Protein AF-A0A7S4CMG2-F1 (afdb_monomer)

Mean predicted aligned error: 12.07 Å

Organism: NCBI:txid73025

Nearest PDB structures (foldseek):
  7d9u-assembly1_B  TM=7.844E-01  e=1.493E-03  Homo sapiens
  3uvj-assembly2_D  TM=7.661E-01  e=2.093E-03  Homo sapiens
  4ni2-assembly1_B  TM=7.612E-01  e=1.978E-03  Homo sapiens
  2wz1-assembly1_A  TM=7.669E-01  e=2.773E-03  Homo sapiens
  8hbh-assembly1_B  TM=7.874E-01  e=4.871E-03  Homo sapiens

Solvent-accessible surface area (backbone atoms only — not comparable to full-atom values): 11929 Å² total; per-residue (Å²): 111,70,77,57,49,42,57,72,51,89,62,56,68,73,46,38,69,34,92,78,12,33,73,37,62,47,97,88,67,46,74,74,40,28,25,74,35,42,11,23,8,26,28,42,49,70,41,52,69,47,66,43,91,86,79,70,44,79,46,78,42,59,70,48,55,56,50,14,52,53,43,21,58,40,36,51,64,65,33,36,33,30,29,46,58,33,53,54,49,34,62,74,73,70,49,86,61,73,72,43,48,77,43,84,67,47,77,33,72,47,92,95,46,95,61,71,42,42,34,29,38,52,39,45,60,88,49,63,87,60,90,71,77,74,56,63,77,70,77,79,73,93,74,84,75,79,75,82,75,75,84,74,73,84,71,87,73,72,97,67,91,65,92,85,72,78,75,52,71,30,48,39,38,31,37,34,39,39,56,65,93,86,52,90,60,71,50,80,46,76,50,74,54,66,65,74,83,123

Foldseek 3Di:
DVLVVQQVDPDDVVQCPDPQQNFDADPVGATQHHGFFWQWEWEWDWWAWDQDPPVRDIDTDDDRVVVRVQRSLQDDGNWYKYWPRVVVCCVVVPNPLPQKDKAWLAWADTPPDPDTITMITIGRNSNPPDPDDRGDNDDPDPPPPDDPPPDPDPPPDDPDDDPDGDTFRWTWIWIWGDGPPPPPDIDTDTDTDGPPPD

Structure (mmCIF, N/CA/C/O backbone):
data_AF-A0A7S4CMG2-F1
#
_entry.id   AF-A0A7S4CMG2-F1
#
loop_
_atom_site.group_PDB
_atom_site.id
_atom_site.type_symbol
_atom_site.label_atom_id
_atom_site.label_alt_id
_atom_site.label_comp_id
_atom_site.label_asym_id
_atom_site.label_entity_id
_atom_site.label_seq_id
_atom_site.pdbx_PDB_ins_code
_atom_site.Cartn_x
_atom_site.Cartn_y
_atom_site.Cartn_z
_atom_site.occupancy
_atom_site.B_iso_or_equiv
_atom_site.auth_seq_id
_atom_site.auth_comp_id
_atom_site.auth_asym_id
_atom_site.auth_atom_id
_atom_site.pdbx_PDB_model_num
ATOM 1 N N . ALA A 1 1 ? 4.578 -11.270 0.184 1.00 61.69 1 ALA A N 1
ATOM 2 C CA . ALA A 1 1 ? 3.807 -12.126 -0.745 1.00 61.69 1 ALA A CA 1
ATOM 3 C C . ALA A 1 1 ? 3.186 -11.328 -1.900 1.00 61.69 1 ALA A C 1
ATOM 5 O O . ALA A 1 1 ? 3.579 -11.567 -3.030 1.00 61.69 1 ALA A O 1
ATOM 6 N N . ALA A 1 2 ? 2.308 -10.342 -1.660 1.00 78.50 2 ALA A N 1
ATOM 7 C CA . ALA A 1 2 ? 1.563 -9.659 -2.735 1.00 78.50 2 ALA A CA 1
ATOM 8 C C . ALA A 1 2 ? 2.429 -8.960 -3.807 1.00 78.50 2 ALA A C 1
ATOM 10 O O . ALA A 1 2 ? 2.288 -9.259 -4.986 1.00 78.50 2 ALA A O 1
ATOM 11 N N . GLN A 1 3 ? 3.367 -8.078 -3.426 1.00 80.94 3 GLN A N 1
ATOM 12 C CA . GLN A 1 3 ? 4.233 -7.401 -4.413 1.00 80.94 3 GLN A CA 1
ATOM 13 C C . GLN A 1 3 ? 5.096 -8.377 -5.229 1.00 80.94 3 GLN A C 1
ATOM 15 O O . GLN A 1 3 ? 5.374 -8.112 -6.390 1.00 80.94 3 GLN A O 1
ATOM 20 N N . LYS A 1 4 ? 5.500 -9.507 -4.633 1.00 84.44 4 LYS A N 1
ATOM 21 C CA . LYS A 1 4 ? 6.233 -10.570 -5.331 1.00 84.44 4 LYS A CA 1
ATOM 22 C C . LYS A 1 4 ? 5.340 -11.261 -6.363 1.00 84.44 4 LYS A C 1
ATOM 24 O O . LYS A 1 4 ? 5.751 -11.403 -7.504 1.00 84.44 4 LYS A O 1
ATOM 29 N N . ALA A 1 5 ? 4.107 -11.598 -5.986 1.00 86.00 5 ALA A N 1
ATOM 30 C CA . ALA A 1 5 ? 3.150 -12.222 -6.894 1.00 86.00 5 ALA A CA 1
ATOM 31 C C . ALA A 1 5 ? 2.848 -11.344 -8.121 1.00 86.00 5 ALA A C 1
ATOM 33 O O . ALA A 1 5 ? 2.734 -11.864 -9.221 1.00 86.00 5 ALA A O 1
ATOM 34 N N . LEU A 1 6 ? 2.798 -10.013 -7.967 1.00 86.94 6 LEU A N 1
ATOM 35 C CA . LEU A 1 6 ? 2.642 -9.097 -9.110 1.00 86.94 6 LEU A CA 1
ATOM 36 C C . LEU A 1 6 ? 3.814 -9.184 -10.101 1.00 86.94 6 LEU A C 1
ATOM 38 O O . LEU A 1 6 ? 3.610 -8.992 -11.295 1.00 86.94 6 LEU A O 1
ATOM 42 N N . LEU A 1 7 ? 5.028 -9.484 -9.622 1.00 89.19 7 LEU A N 1
ATOM 43 C CA . LEU A 1 7 ? 6.197 -9.667 -10.486 1.00 89.19 7 LEU A CA 1
ATOM 44 C C . LEU A 1 7 ? 6.165 -10.981 -11.266 1.00 89.19 7 LEU A C 1
ATOM 46 O O . LEU A 1 7 ? 6.699 -11.037 -12.370 1.00 89.19 7 LEU A O 1
ATOM 50 N N . GLU A 1 8 ? 5.555 -12.009 -10.686 1.00 88.69 8 GLU A N 1
ATOM 51 C CA . GLU A 1 8 ? 5.476 -13.368 -11.233 1.00 88.69 8 GLU A CA 1
ATOM 52 C C . GLU A 1 8 ? 4.199 -13.603 -12.052 1.00 88.69 8 GLU A C 1
ATOM 54 O O . GLU A 1 8 ? 4.083 -14.629 -12.709 1.00 88.69 8 GLU A O 1
ATOM 59 N N . ALA A 1 9 ? 3.245 -12.670 -12.015 1.00 88.25 9 ALA A N 1
ATOM 60 C CA . ALA A 1 9 ? 1.982 -12.796 -12.723 1.00 88.25 9 ALA A CA 1
ATOM 61 C C . ALA A 1 9 ? 2.150 -12.703 -14.249 1.00 88.25 9 ALA A C 1
ATOM 63 O O . ALA A 1 9 ? 2.886 -11.856 -14.770 1.00 88.25 9 ALA A O 1
ATOM 64 N N . ASP A 1 10 ? 1.381 -13.533 -14.953 1.00 91.69 10 ASP A N 1
ATOM 65 C CA . ASP A 1 10 ? 1.274 -13.536 -16.410 1.00 91.69 10 ASP A CA 1
ATOM 66 C C . ASP A 1 10 ? 0.335 -12.414 -16.869 1.00 91.69 10 ASP A C 1
ATOM 68 O O . ASP A 1 10 ? -0.866 -12.599 -17.079 1.00 91.69 10 ASP A O 1
ATOM 72 N N . TRP A 1 11 ? 0.881 -11.203 -16.969 1.00 90.69 11 TRP A N 1
ATOM 73 C CA . TRP A 1 11 ? 0.127 -10.040 -17.424 1.00 90.69 11 TRP A CA 1
ATOM 74 C C . TRP A 1 11 ? -0.151 -10.096 -18.935 1.00 90.69 11 TRP A C 1
ATOM 76 O O . TRP A 1 11 ? 0.762 -10.401 -19.707 1.00 90.69 11 TRP A O 1
ATOM 86 N N . PRO A 1 12 ? -1.369 -9.729 -19.381 1.00 90.88 12 PRO A N 1
ATOM 87 C CA . PRO A 1 12 ? -1.675 -9.542 -20.796 1.00 90.88 12 PRO A CA 1
ATOM 88 C C . PRO A 1 12 ? -0.704 -8.571 -21.477 1.00 90.88 12 PRO A C 1
ATOM 90 O O . PRO A 1 12 ? -0.250 -7.593 -20.869 1.00 90.88 12 PRO A O 1
ATOM 93 N N . GLY A 1 13 ? -0.412 -8.817 -22.757 1.00 88.94 13 GLY A N 1
ATOM 94 C CA . GLY A 1 13 ? 0.530 -8.008 -23.536 1.00 88.94 13 GLY A CA 1
ATOM 95 C C . GLY A 1 13 ? 0.139 -6.530 -23.604 1.00 88.94 13 GLY A C 1
ATOM 96 O O . GLY A 1 13 ? 1.010 -5.667 -23.624 1.00 88.94 13 GLY A O 1
ATOM 97 N N . GLU A 1 14 ? -1.158 -6.226 -23.543 1.00 90.31 14 GLU A N 1
ATOM 98 C CA . GLU A 1 14 ? -1.697 -4.867 -23.513 1.00 90.31 14 GLU A CA 1
ATOM 99 C C . GLU A 1 14 ? -1.248 -4.105 -22.265 1.00 90.31 14 GLU A C 1
ATOM 101 O O . GLU A 1 14 ? -0.903 -2.930 -22.354 1.00 90.31 14 GLU A O 1
ATOM 106 N N . ILE A 1 15 ? -1.204 -4.772 -21.105 1.00 86.94 15 ILE A N 1
ATOM 107 C CA . ILE A 1 15 ? -0.720 -4.169 -19.859 1.00 86.94 15 ILE A CA 1
ATOM 108 C C . ILE A 1 15 ? 0.793 -3.969 -19.939 1.00 86.94 15 ILE A C 1
ATOM 110 O O . ILE A 1 15 ? 1.287 -2.911 -19.556 1.00 86.94 15 ILE A O 1
ATOM 114 N N . LEU A 1 16 ? 1.526 -4.949 -20.471 1.00 90.38 16 LEU A N 1
ATOM 115 C CA . LEU A 1 16 ? 2.982 -4.860 -20.622 1.00 90.38 16 LEU A CA 1
ATOM 116 C C . LEU A 1 16 ? 3.416 -3.782 -21.626 1.00 90.38 16 LEU A C 1
ATOM 118 O O . LEU A 1 16 ? 4.518 -3.249 -21.508 1.00 90.38 16 LEU A O 1
ATOM 122 N N . ALA A 1 17 ? 2.556 -3.445 -22.589 1.00 88.75 17 ALA A N 1
ATOM 123 C CA . ALA A 1 17 ? 2.788 -2.376 -23.554 1.00 88.75 17 ALA A CA 1
ATOM 124 C C . ALA A 1 17 ? 2.589 -0.966 -22.963 1.00 88.75 17 ALA A C 1
ATOM 126 O O . ALA A 1 17 ? 3.036 0.012 -23.563 1.00 88.75 17 ALA A O 1
ATOM 127 N N . LEU A 1 18 ? 1.944 -0.833 -21.795 1.00 86.69 18 LEU A N 1
ATOM 128 C CA . LEU A 1 18 ? 1.788 0.462 -21.129 1.00 86.69 18 LEU A CA 1
ATOM 129 C C . LEU A 1 18 ? 3.140 0.961 -20.585 1.00 86.69 18 LEU A C 1
ATOM 131 O O . LEU A 1 18 ? 3.905 0.160 -20.039 1.00 86.69 18 LEU A O 1
ATOM 135 N N . PRO A 1 19 ? 3.411 2.283 -20.607 1.00 83.38 19 PRO A N 1
ATOM 136 C CA . PRO A 1 19 ? 4.663 2.846 -20.088 1.00 83.38 19 PRO A CA 1
ATOM 137 C C . PRO A 1 19 ? 4.983 2.430 -18.644 1.00 83.38 19 PRO A C 1
ATOM 139 O O . PRO A 1 19 ? 6.135 2.164 -18.309 1.00 83.38 19 PRO A O 1
ATOM 142 N N . ASP A 1 20 ? 3.953 2.324 -17.800 1.00 81.75 20 ASP A N 1
ATOM 143 C CA . ASP A 1 20 ? 4.087 1.914 -16.399 1.00 81.75 20 ASP A CA 1
ATOM 144 C C . ASP A 1 20 ? 3.883 0.412 -16.155 1.00 81.75 20 ASP A C 1
ATOM 146 O O . ASP A 1 20 ? 4.158 -0.065 -15.052 1.00 81.75 20 ASP A O 1
ATOM 150 N N . GLY A 1 21 ? 3.414 -0.331 -17.160 1.00 84.06 21 GLY A N 1
ATOM 151 C CA . GLY A 1 21 ? 3.169 -1.770 -17.069 1.00 84.06 21 GLY A CA 1
ATOM 152 C C . GLY A 1 21 ? 4.300 -2.633 -17.627 1.00 84.06 21 GLY A C 1
ATOM 153 O O . GLY A 1 21 ? 4.314 -3.844 -17.409 1.00 84.06 21 GLY A O 1
ATOM 154 N N . CYS A 1 22 ? 5.270 -2.028 -18.313 1.00 86.50 22 CYS A N 1
ATOM 155 C CA . CYS A 1 22 ? 6.386 -2.752 -18.901 1.00 86.50 22 CYS A CA 1
ATOM 156 C C . CYS A 1 22 ? 7.242 -3.474 -17.851 1.00 86.50 22 CYS A C 1
ATOM 158 O O . CYS A 1 22 ? 7.438 -3.014 -16.718 1.00 86.50 22 CYS A O 1
ATOM 160 N N . ARG A 1 23 ? 7.778 -4.633 -18.247 1.00 91.75 23 ARG A N 1
ATOM 161 C CA . ARG A 1 23 ? 8.701 -5.397 -17.411 1.00 91.75 23 ARG A CA 1
ATOM 162 C C . ARG A 1 23 ? 10.037 -4.664 -17.327 1.00 91.75 23 ARG A C 1
ATOM 164 O O . ARG A 1 23 ? 10.653 -4.383 -18.351 1.00 91.75 23 ARG A O 1
ATOM 171 N N . GLN A 1 24 ? 10.499 -4.393 -16.111 1.00 90.75 24 GLN A N 1
ATOM 172 C CA . GLN A 1 24 ? 11.777 -3.728 -15.861 1.00 90.75 24 GLN A CA 1
ATOM 173 C C . GLN A 1 24 ? 12.689 -4.621 -15.030 1.00 90.75 24 GLN A C 1
ATOM 175 O O . GLN A 1 24 ? 12.241 -5.284 -14.087 1.00 90.75 24 GLN A O 1
ATOM 180 N N . LEU A 1 25 ? 13.972 -4.614 -15.384 1.00 91.00 25 LEU A N 1
ATOM 181 C CA . LEU A 1 25 ? 15.014 -5.435 -14.779 1.00 91.00 25 LEU A CA 1
ATOM 182 C C . LEU A 1 25 ? 16.099 -4.538 -14.175 1.00 91.00 25 LEU A C 1
ATOM 184 O O . LEU A 1 25 ? 16.354 -3.442 -14.675 1.00 91.00 25 LEU A O 1
ATOM 188 N N . THR A 1 26 ? 16.753 -5.009 -13.118 1.00 88.88 26 THR A N 1
ATOM 189 C CA . THR A 1 26 ? 18.031 -4.448 -12.673 1.00 88.88 26 THR A CA 1
ATOM 190 C C . THR A 1 26 ? 19.137 -4.776 -13.685 1.00 88.88 26 THR A C 1
ATOM 192 O O . THR A 1 26 ? 18.968 -5.695 -14.493 1.00 88.88 26 THR A O 1
ATOM 195 N N . PRO A 1 27 ? 20.296 -4.090 -13.624 1.00 88.75 27 PRO A N 1
ATOM 196 C CA . PRO A 1 27 ? 21.477 -4.467 -14.407 1.00 88.75 27 PRO A CA 1
ATOM 197 C C . PRO A 1 27 ? 21.892 -5.937 -14.226 1.00 88.75 27 PRO A C 1
ATOM 199 O O . PRO A 1 27 ? 22.349 -6.562 -15.176 1.00 88.75 27 PRO A O 1
ATOM 202 N N . ASP A 1 28 ? 21.652 -6.505 -13.041 1.00 89.25 28 ASP A N 1
ATOM 203 C CA . ASP A 1 28 ? 21.947 -7.907 -12.710 1.00 89.25 28 ASP A CA 1
ATOM 204 C C . ASP A 1 28 ? 20.887 -8.904 -13.230 1.00 89.25 28 ASP A C 1
ATOM 206 O O . ASP A 1 28 ? 20.973 -10.103 -12.977 1.00 89.25 28 ASP A O 1
ATOM 210 N N . GLY A 1 29 ? 19.856 -8.427 -13.939 1.00 87.81 29 GLY A N 1
ATOM 211 C CA . GLY A 1 29 ? 18.807 -9.263 -14.530 1.00 87.81 29 GLY A CA 1
ATOM 212 C C . GLY A 1 29 ? 17.642 -9.610 -13.595 1.00 87.81 29 GLY A C 1
ATOM 213 O O . GLY A 1 29 ? 16.809 -10.450 -13.942 1.00 87.81 29 GLY A O 1
ATOM 214 N N . HIS A 1 30 ? 17.528 -8.972 -12.427 1.00 88.81 30 HIS A N 1
ATOM 215 C CA . HIS A 1 30 ? 16.410 -9.202 -11.507 1.00 88.81 30 HIS A CA 1
ATOM 216 C C . HIS A 1 30 ? 15.189 -8.363 -11.878 1.00 88.81 30 HIS A C 1
ATOM 218 O O . HIS A 1 30 ? 15.296 -7.162 -12.102 1.00 88.81 30 HIS A O 1
ATOM 224 N N . VAL A 1 31 ? 14.001 -8.970 -11.898 1.00 90.06 31 VAL A N 1
ATOM 225 C CA . VAL A 1 31 ? 12.756 -8.250 -12.200 1.00 90.06 31 VAL A CA 1
ATOM 226 C C . VAL A 1 31 ? 12.390 -7.327 -11.041 1.00 90.06 31 VAL A C 1
ATOM 228 O O . VAL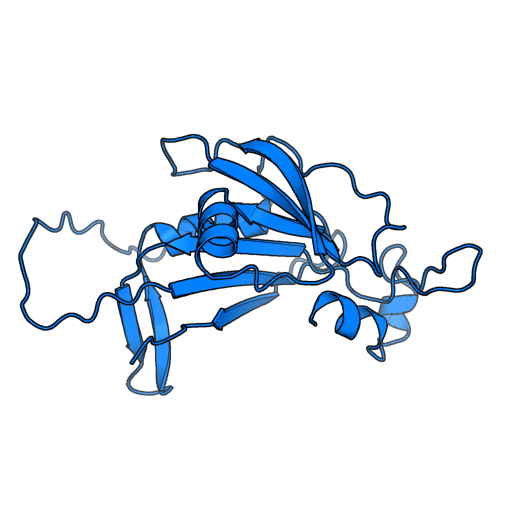 A 1 31 ? 12.199 -7.785 -9.918 1.00 90.06 31 VAL A O 1
ATOM 231 N N . ILE A 1 32 ? 12.233 -6.037 -11.328 1.00 89.94 32 ILE A N 1
ATOM 232 C CA . ILE A 1 32 ? 11.809 -5.024 -10.351 1.00 89.94 32 ILE A CA 1
ATOM 233 C C . ILE A 1 32 ? 10.415 -4.485 -10.633 1.00 89.94 32 ILE A C 1
ATOM 235 O O . ILE A 1 32 ? 9.748 -4.068 -9.691 1.00 89.94 32 ILE A O 1
ATOM 239 N N . TRP A 1 33 ? 9.931 -4.552 -11.873 1.00 90.44 33 TRP A N 1
ATOM 240 C CA . TRP A 1 33 ? 8.556 -4.208 -12.242 1.00 90.44 33 TRP A CA 1
ATOM 241 C C . TRP A 1 33 ? 8.032 -5.189 -13.285 1.00 90.44 33 TRP A C 1
ATOM 243 O O . TRP A 1 33 ? 8.793 -5.627 -14.145 1.00 90.44 33 TRP A O 1
ATOM 253 N N . ASN A 1 34 ? 6.751 -5.539 -13.195 1.00 90.75 34 ASN A N 1
ATOM 254 C CA . ASN A 1 34 ? 6.043 -6.347 -14.183 1.00 90.75 34 ASN A CA 1
ATOM 255 C C . ASN A 1 34 ? 4.541 -6.064 -14.049 1.00 90.75 34 ASN A C 1
ATOM 257 O O . ASN A 1 34 ? 3.970 -6.306 -12.985 1.00 90.75 34 ASN A O 1
ATOM 261 N N . GLY A 1 35 ? 3.924 -5.512 -15.090 1.00 89.75 35 GLY A N 1
ATOM 262 C CA . GLY A 1 35 ? 2.498 -5.209 -15.122 1.00 89.75 35 GLY A CA 1
ATOM 263 C C . GLY A 1 35 ? 2.035 -4.168 -14.101 1.00 89.75 35 GLY A C 1
ATOM 264 O O . GLY A 1 35 ? 2.681 -3.141 -13.887 1.00 89.75 35 GLY A O 1
ATOM 265 N N . LEU A 1 36 ? 0.862 -4.398 -13.503 1.00 86.12 36 LEU A N 1
ATOM 266 C CA . LEU A 1 36 ? 0.182 -3.393 -12.684 1.00 86.12 36 LEU A CA 1
ATOM 267 C C . LEU A 1 36 ? 0.944 -3.051 -11.396 1.00 86.12 36 LEU A C 1
ATOM 269 O O . LEU A 1 36 ? 1.380 -3.919 -10.637 1.00 86.12 36 LEU A O 1
ATOM 273 N N . ARG A 1 37 ? 1.018 -1.750 -11.090 1.00 86.88 37 ARG A N 1
ATOM 274 C CA . ARG A 1 37 ? 1.699 -1.223 -9.901 1.00 86.88 37 ARG A CA 1
ATOM 275 C C . ARG A 1 37 ? 0.710 -0.921 -8.779 1.00 86.88 37 ARG A C 1
ATOM 277 O O . ARG A 1 37 ? 0.093 0.137 -8.731 1.00 86.88 37 ARG A O 1
ATOM 284 N N . VAL A 1 38 ? 0.605 -1.833 -7.820 1.00 83.94 38 VAL A N 1
ATOM 285 C CA . VAL A 1 38 ? -0.336 -1.717 -6.693 1.00 83.94 38 VAL A CA 1
ATOM 286 C C . VAL A 1 38 ? 0.253 -0.893 -5.555 1.00 83.94 38 VAL A C 1
ATOM 288 O O . VAL A 1 38 ? 1.391 -1.135 -5.145 1.00 83.94 38 VAL A O 1
ATOM 291 N N . ARG A 1 39 ? -0.530 0.042 -5.012 1.00 86.44 39 ARG A N 1
ATOM 292 C CA . ARG A 1 39 ? -0.181 0.820 -3.819 1.00 86.44 39 ARG A CA 1
ATOM 293 C C . ARG A 1 39 ? -0.812 0.181 -2.577 1.00 86.44 39 ARG A C 1
ATOM 295 O O . ARG A 1 39 ? -1.951 -0.271 -2.612 1.00 86.44 39 ARG A O 1
ATOM 302 N N . MET A 1 40 ? -0.076 0.066 -1.481 1.00 88.00 40 MET A N 1
ATOM 303 C CA . MET A 1 40 ? -0.530 -0.706 -0.316 1.00 88.00 40 MET A CA 1
ATOM 304 C C . MET A 1 40 ? -0.375 0.100 0.967 1.00 88.00 40 MET A C 1
ATOM 306 O O . MET A 1 40 ? 0.678 0.690 1.197 1.00 88.00 40 MET A O 1
ATOM 310 N N . GLY A 1 41 ? -1.413 0.105 1.805 1.00 89.06 41 GLY A N 1
ATOM 311 C CA . GLY A 1 41 ? -1.420 0.786 3.093 1.00 89.06 41 GLY A CA 1
ATOM 312 C C . GLY A 1 41 ? -1.810 -0.135 4.240 1.00 89.06 41 GLY A C 1
ATOM 313 O O . GLY A 1 41 ? -2.644 -1.027 4.102 1.00 89.06 41 GLY A O 1
ATOM 314 N N . MET A 1 42 ? -1.230 0.101 5.408 1.00 88.50 42 MET A N 1
ATOM 315 C CA . MET A 1 42 ? -1.538 -0.675 6.603 1.00 88.50 42 MET A CA 1
ATOM 316 C C . MET A 1 42 ? -1.799 0.210 7.811 1.00 88.50 42 MET A C 1
ATOM 318 O O . MET A 1 42 ? -1.038 1.141 8.089 1.00 88.50 42 MET A O 1
ATOM 322 N N . HIS A 1 43 ? -2.843 -0.124 8.563 1.00 87.31 43 HIS A N 1
ATOM 323 C CA . HIS A 1 43 ? -3.113 0.498 9.849 1.00 87.31 43 HIS A CA 1
ATOM 324 C C . HIS A 1 43 ? -3.648 -0.529 10.849 1.00 87.31 43 HIS A C 1
ATOM 326 O O . HIS A 1 43 ? -4.448 -1.398 10.511 1.00 87.31 43 HIS A O 1
ATOM 332 N N . THR A 1 44 ? -3.213 -0.416 12.097 1.00 83.31 44 THR A N 1
ATOM 333 C CA . THR A 1 44 ? -3.624 -1.302 13.185 1.00 83.31 44 THR A CA 1
ATOM 334 C C . THR A 1 44 ? -4.436 -0.503 14.189 1.00 83.31 44 THR A C 1
ATOM 336 O O . THR A 1 44 ? -4.034 0.597 14.563 1.00 83.31 44 THR A O 1
ATOM 339 N N . GLY A 1 45 ? -5.565 -1.059 14.627 1.00 82.81 45 GLY A N 1
ATOM 340 C CA . GLY A 1 45 ? -6.446 -0.426 15.602 1.00 82.81 45 GLY A CA 1
ATOM 341 C C . GLY A 1 45 ? -7.567 -1.356 16.066 1.00 82.81 45 GLY A C 1
ATOM 342 O O . GLY A 1 45 ? -7.616 -2.530 15.699 1.00 82.81 45 GLY A O 1
ATOM 343 N N . THR A 1 46 ? -8.486 -0.820 16.866 1.00 79.44 46 THR A N 1
ATOM 344 C CA . THR A 1 46 ? -9.690 -1.521 17.336 1.00 79.44 46 THR A CA 1
ATOM 345 C C . THR A 1 46 ? -10.921 -1.119 16.521 1.00 79.44 46 THR A C 1
ATOM 347 O O . THR A 1 46 ? -11.219 0.066 16.352 1.00 79.44 46 THR A O 1
ATOM 350 N N . CYS A 1 47 ? -11.623 -2.109 15.959 1.00 77.69 47 CYS A N 1
ATOM 351 C CA . CYS A 1 47 ? -12.808 -1.904 15.117 1.00 77.69 47 CYS A CA 1
ATOM 352 C C . CYS A 1 47 ? -13.979 -2.691 15.663 1.00 77.69 47 CYS A C 1
ATOM 354 O O . CYS A 1 47 ? -13.825 -3.696 16.359 1.00 77.69 47 CYS A O 1
ATOM 356 N N . LYS A 1 48 ? -15.162 -2.241 15.261 1.00 78.56 48 LYS A N 1
ATOM 357 C CA . LYS A 1 48 ? -16.359 -3.056 15.333 1.00 78.56 48 LYS A CA 1
ATOM 358 C C . LYS A 1 48 ? -16.362 -3.995 14.127 1.00 78.56 48 LYS A C 1
ATOM 360 O O . LYS A 1 48 ? -16.173 -3.537 13.001 1.00 78.56 48 LYS A O 1
ATOM 365 N N . VAL A 1 49 ? -16.563 -5.282 14.378 1.00 80.38 49 VAL A N 1
ATOM 366 C CA . VAL A 1 49 ? -16.651 -6.313 13.341 1.00 80.38 49 VAL A CA 1
ATOM 367 C C . VAL A 1 49 ? -18.047 -6.913 13.387 1.00 80.38 49 VAL A C 1
ATOM 369 O O . VAL A 1 49 ? -18.502 -7.320 14.455 1.00 80.38 49 VAL A O 1
ATOM 372 N N . GLU A 1 50 ? -18.712 -6.968 12.242 1.00 84.69 50 GLU A N 1
ATOM 373 C CA . GLU A 1 50 ? -19.995 -7.653 12.069 1.00 84.69 50 GLU A CA 1
ATOM 374 C C . GLU A 1 50 ? -19.857 -8.714 10.977 1.00 84.69 50 GLU A C 1
ATOM 376 O O . GLU A 1 50 ? -19.004 -8.601 10.100 1.00 84.69 50 GLU A O 1
ATOM 381 N N . VAL A 1 51 ? -20.646 -9.784 11.054 1.00 84.25 51 VAL A N 1
ATOM 382 C CA . VAL A 1 51 ? -20.695 -10.806 10.003 1.00 84.25 51 VAL A CA 1
ATOM 383 C C . VAL A 1 51 ? -21.997 -10.618 9.251 1.00 84.25 51 VAL A C 1
ATOM 385 O O . VAL A 1 51 ? -23.065 -10.725 9.855 1.00 84.25 51 VAL A O 1
ATOM 388 N N . ASP A 1 52 ? -21.909 -10.349 7.952 1.00 82.38 52 ASP A N 1
ATOM 389 C CA . ASP A 1 52 ? -23.089 -10.244 7.106 1.00 82.38 52 ASP A CA 1
ATOM 390 C C . ASP A 1 52 ? -23.800 -11.614 7.057 1.00 82.38 52 ASP A C 1
ATOM 392 O O . ASP A 1 52 ? -23.175 -12.628 6.719 1.00 82.38 52 ASP A O 1
ATOM 396 N N . PRO A 1 53 ? -25.098 -11.682 7.402 1.00 83.25 53 PRO A N 1
ATOM 397 C CA . PRO A 1 53 ? -25.807 -12.949 7.564 1.00 83.25 53 PRO A CA 1
ATOM 398 C C . PRO A 1 53 ? -26.051 -13.686 6.241 1.00 83.25 53 PRO A C 1
ATOM 400 O O . PRO A 1 53 ? -26.344 -14.878 6.262 1.00 83.25 53 PRO A O 1
ATOM 403 N N . THR A 1 54 ? -25.936 -13.004 5.097 1.00 87.25 54 THR A N 1
ATOM 404 C CA . THR A 1 54 ? -26.233 -13.573 3.774 1.00 87.25 54 THR A CA 1
ATOM 405 C C . THR A 1 54 ? -24.965 -14.060 3.081 1.00 87.25 54 THR A C 1
ATOM 407 O O . THR A 1 54 ? -24.926 -15.143 2.505 1.00 87.25 54 THR A O 1
ATOM 410 N N . THR A 1 55 ? -23.912 -13.251 3.125 1.00 87.50 55 THR A N 1
ATOM 411 C CA . THR A 1 55 ? -22.630 -13.489 2.456 1.00 87.50 55 THR A CA 1
ATOM 412 C C . THR A 1 55 ? -21.614 -14.180 3.362 1.00 87.50 55 THR A C 1
ATOM 414 O O . THR A 1 55 ? -20.586 -14.648 2.869 1.00 87.50 55 THR A O 1
ATOM 417 N N . CYS A 1 56 ? -21.877 -14.225 4.674 1.00 84.19 56 CYS A N 1
ATOM 418 C CA . CYS A 1 56 ? -20.977 -14.722 5.717 1.00 84.19 56 CYS A CA 1
ATOM 419 C C . CYS A 1 56 ? -19.597 -14.033 5.723 1.00 84.19 56 CYS A C 1
ATOM 421 O O . CYS A 1 56 ? -18.614 -14.600 6.207 1.00 84.19 56 CYS A O 1
ATOM 423 N N . ARG A 1 57 ? -19.501 -12.813 5.177 1.00 79.56 57 ARG A N 1
ATOM 424 C CA . ARG A 1 57 ? -18.274 -12.004 5.172 1.00 79.56 57 ARG A CA 1
ATOM 425 C C . ARG A 1 57 ? -18.200 -11.133 6.426 1.00 79.56 57 ARG A C 1
ATOM 427 O O . ARG A 1 57 ? -19.226 -10.737 6.966 1.00 79.56 57 ARG A O 1
ATOM 434 N N . LYS A 1 58 ? -16.978 -10.851 6.893 1.00 79.75 58 LYS A N 1
ATOM 435 C CA . LYS A 1 58 ? -16.725 -9.916 8.002 1.00 79.75 58 LYS A CA 1
ATOM 436 C C . LYS A 1 58 ? -16.671 -8.485 7.461 1.00 79.75 58 LYS A C 1
ATOM 438 O O . LYS A 1 58 ? -15.776 -8.180 6.672 1.00 79.75 58 LYS A O 1
ATOM 443 N N . ASP A 1 59 ? -17.558 -7.626 7.943 1.00 80.31 59 ASP A N 1
ATOM 444 C CA . ASP A 1 59 ? -17.533 -6.186 7.714 1.00 80.31 59 ASP A CA 1
ATOM 445 C C . ASP A 1 59 ? -16.885 -5.469 8.898 1.00 80.31 59 ASP A C 1
ATOM 447 O O . ASP A 1 59 ? -17.120 -5.786 10.067 1.00 80.31 59 ASP A O 1
ATOM 451 N N . TYR A 1 60 ? -16.036 -4.494 8.583 1.00 78.94 60 TYR A N 1
ATOM 452 C CA . TYR A 1 60 ? -15.266 -3.741 9.563 1.00 78.94 60 TYR A CA 1
ATOM 453 C C . TYR A 1 60 ? -15.743 -2.296 9.582 1.00 78.94 60 TYR A C 1
ATOM 455 O O . TYR A 1 60 ? -15.785 -1.629 8.548 1.00 78.94 60 TYR A O 1
ATOM 463 N N . TYR A 1 61 ? -16.022 -1.787 10.778 1.00 78.06 61 TYR A N 1
ATOM 464 C CA . TYR A 1 61 ? -16.546 -0.445 10.983 1.00 78.06 61 TYR A CA 1
ATOM 465 C C . TYR A 1 61 ? -15.731 0.346 12.002 1.00 78.06 61 TYR A C 1
ATOM 467 O O . TYR A 1 61 ? -15.068 -0.192 12.896 1.00 78.06 61 TYR A O 1
ATOM 475 N N . GLY A 1 62 ? -15.853 1.666 11.883 1.00 81.88 62 GLY A N 1
ATOM 476 C CA . GLY A 1 62 ? -15.302 2.636 12.817 1.00 81.88 62 GLY A CA 1
ATOM 477 C C . GLY A 1 62 ? -14.131 3.445 12.253 1.00 81.88 62 GLY A C 1
ATOM 478 O O . GLY A 1 62 ? -13.687 3.227 11.120 1.00 81.88 62 GLY A O 1
ATOM 479 N N . PRO A 1 63 ? -13.609 4.398 13.046 1.00 81.12 63 PRO A N 1
ATOM 480 C CA . PRO A 1 63 ? -12.599 5.353 12.593 1.00 81.12 63 PRO A CA 1
ATOM 481 C C . PRO A 1 63 ? -11.325 4.710 12.034 1.00 81.12 63 PRO A C 1
ATOM 483 O O . PRO A 1 63 ? -10.731 5.250 11.105 1.00 81.12 63 PRO A O 1
ATOM 486 N N . MET A 1 64 ? -10.920 3.540 12.538 1.00 81.75 64 MET A N 1
ATOM 487 C CA . MET A 1 64 ? -9.691 2.884 12.080 1.00 81.75 64 MET A CA 1
ATOM 488 C C . MET A 1 64 ? -9.738 2.443 10.614 1.00 81.75 64 MET A C 1
ATOM 490 O O . MET A 1 64 ? -8.706 2.462 9.949 1.00 81.75 64 MET A O 1
ATOM 494 N N . VAL A 1 65 ? -10.913 2.078 10.090 1.00 82.06 65 VAL A N 1
ATOM 495 C CA . VAL A 1 65 ? -11.061 1.658 8.687 1.00 82.06 65 VAL A CA 1
ATOM 496 C C . VAL A 1 65 ? -10.844 2.861 7.776 1.00 82.06 65 VAL A C 1
ATOM 498 O O . VAL A 1 65 ? -10.130 2.776 6.777 1.00 82.06 65 VAL A O 1
ATOM 501 N N . ASN A 1 66 ? -11.356 4.023 8.190 1.00 85.69 66 ASN A N 1
ATOM 502 C CA . ASN A 1 66 ? -11.099 5.288 7.512 1.00 85.69 66 ASN A CA 1
ATOM 503 C C . ASN A 1 66 ? -9.608 5.634 7.552 1.00 85.69 66 ASN A C 1
ATOM 505 O O . ASN A 1 66 ? -9.044 5.980 6.516 1.00 85.69 66 ASN A O 1
ATOM 509 N N . THR A 1 67 ? -8.948 5.496 8.707 1.00 85.94 67 THR A N 1
ATOM 510 C CA . THR A 1 67 ? -7.499 5.717 8.829 1.00 85.94 67 THR A CA 1
ATOM 511 C C . THR A 1 67 ? -6.708 4.801 7.907 1.00 85.94 67 THR A C 1
ATOM 513 O O . THR A 1 67 ? -5.865 5.282 7.152 1.00 85.94 67 THR A O 1
ATOM 516 N N . ALA A 1 68 ? -7.015 3.504 7.901 1.00 84.56 68 ALA A N 1
ATOM 517 C CA . ALA A 1 68 ? -6.389 2.536 7.011 1.00 84.56 68 ALA A CA 1
ATOM 518 C C . ALA A 1 68 ? -6.554 2.947 5.537 1.00 84.56 68 ALA A C 1
ATOM 520 O O . ALA A 1 68 ? -5.586 2.924 4.776 1.00 84.56 68 ALA A O 1
ATOM 521 N N . ALA A 1 69 ? -7.749 3.403 5.145 1.00 84.38 69 ALA A N 1
ATOM 522 C CA . ALA A 1 69 ? -8.022 3.846 3.782 1.00 84.38 69 ALA A CA 1
ATOM 523 C C . ALA A 1 69 ? -7.232 5.116 3.424 1.00 84.38 69 ALA A C 1
ATOM 525 O O . ALA A 1 69 ? -6.736 5.245 2.305 1.00 84.38 69 ALA A O 1
ATOM 526 N N . ARG A 1 70 ? -7.059 6.047 4.377 1.00 89.19 70 ARG A N 1
ATOM 527 C CA . ARG A 1 70 ? -6.206 7.232 4.188 1.00 89.19 70 ARG A CA 1
ATOM 528 C C . ARG A 1 70 ? -4.737 6.848 4.031 1.00 89.19 70 ARG A C 1
ATOM 530 O O . ARG A 1 70 ? -4.094 7.368 3.126 1.00 89.19 70 ARG A O 1
ATOM 537 N N . ILE A 1 71 ? -4.234 5.915 4.841 1.00 90.06 71 ILE A N 1
ATOM 538 C CA . ILE A 1 71 ? -2.862 5.403 4.723 1.00 90.06 71 ILE A CA 1
ATOM 539 C C . ILE A 1 71 ? -2.649 4.725 3.365 1.00 90.06 71 ILE A C 1
ATOM 541 O O . ILE A 1 71 ? -1.658 5.009 2.703 1.00 90.06 71 ILE A O 1
ATOM 545 N N . ALA A 1 72 ? -3.599 3.911 2.894 1.00 86.69 72 ALA A N 1
ATOM 546 C CA . ALA A 1 72 ? -3.546 3.278 1.570 1.00 86.69 72 ALA A CA 1
ATOM 547 C C . ALA A 1 72 ? -3.643 4.268 0.396 1.00 86.69 72 ALA A C 1
ATOM 549 O O . ALA A 1 72 ? -3.271 3.932 -0.729 1.00 86.69 72 ALA A O 1
ATOM 550 N N . GLY A 1 73 ? -4.107 5.495 0.651 1.00 86.12 73 GLY A N 1
ATOM 551 C CA . GLY A 1 73 ? -4.136 6.584 -0.323 1.00 86.12 73 GLY A CA 1
ATOM 552 C C . GLY A 1 73 ? -2.832 7.383 -0.444 1.00 86.12 73 GLY A C 1
ATOM 553 O O . GLY A 1 73 ? -2.665 8.074 -1.446 1.00 86.12 73 GLY A O 1
ATOM 554 N N . LEU A 1 74 ? -1.923 7.299 0.535 1.00 88.31 74 LEU A N 1
ATOM 555 C CA . LEU A 1 74 ? -0.607 7.957 0.507 1.00 88.31 74 LEU A CA 1
ATOM 556 C C . LEU A 1 74 ? 0.378 7.400 -0.542 1.00 88.31 74 LEU A C 1
ATOM 558 O O . LEU A 1 74 ? 1.016 8.206 -1.221 1.00 88.31 74 LEU A O 1
ATOM 562 N N . PRO A 1 75 ? 0.567 6.071 -0.669 1.00 88.62 75 PRO A N 1
ATOM 563 C CA . PRO A 1 75 ? 1.601 5.504 -1.526 1.00 88.62 75 PRO A CA 1
ATOM 564 C C . PRO A 1 75 ? 1.321 5.721 -3.014 1.00 88.62 75 PRO A C 1
ATOM 566 O O . PRO A 1 75 ? 0.168 5.764 -3.456 1.00 88.62 75 PRO A O 1
ATOM 569 N N . VAL A 1 76 ? 2.393 5.759 -3.806 1.00 85.56 76 VAL A N 1
ATOM 570 C CA . VAL A 1 76 ? 2.317 5.583 -5.266 1.00 85.56 76 VAL A CA 1
ATOM 571 C C . VAL A 1 76 ? 2.381 4.098 -5.644 1.00 85.56 76 VAL A C 1
ATOM 573 O O . VAL A 1 76 ? 2.637 3.233 -4.802 1.00 85.56 76 VAL A O 1
ATOM 576 N N . GLY A 1 77 ? 2.115 3.778 -6.912 1.00 84.25 77 GLY A N 1
ATOM 577 C CA . GLY A 1 77 ? 2.109 2.398 -7.401 1.00 84.25 77 GLY A CA 1
ATOM 578 C C . GLY A 1 77 ? 3.407 1.650 -7.070 1.00 84.25 77 GLY A C 1
ATOM 579 O O . GLY A 1 77 ? 4.503 2.127 -7.350 1.00 84.25 77 GLY A O 1
ATOM 580 N N . GLY A 1 78 ? 3.276 0.468 -6.465 1.00 85.25 78 GLY A N 1
ATOM 581 C CA . GLY A 1 78 ? 4.380 -0.393 -6.040 1.00 85.25 78 GLY A CA 1
ATOM 582 C C . GLY A 1 78 ? 4.989 -0.074 -4.678 1.00 85.25 78 GLY A C 1
ATOM 583 O O . GLY A 1 78 ? 5.914 -0.777 -4.267 1.00 85.25 78 GLY A O 1
ATOM 584 N N . GLN A 1 79 ? 4.489 0.947 -3.976 1.00 88.31 79 GLN A N 1
ATOM 585 C CA . GLN A 1 79 ? 4.861 1.212 -2.589 1.00 88.31 79 GLN A CA 1
ATOM 586 C C . GLN A 1 79 ? 3.962 0.482 -1.601 1.00 88.31 79 GLN A C 1
ATOM 588 O O . GLN A 1 79 ? 2.763 0.300 -1.824 1.00 88.31 79 GLN A O 1
ATOM 593 N N . ILE A 1 80 ? 4.563 0.144 -0.465 1.00 90.50 80 ILE A N 1
ATOM 594 C CA . ILE A 1 80 ? 3.877 -0.321 0.731 1.00 90.50 80 ILE A CA 1
ATOM 595 C C . ILE A 1 80 ? 4.202 0.668 1.846 1.00 90.50 80 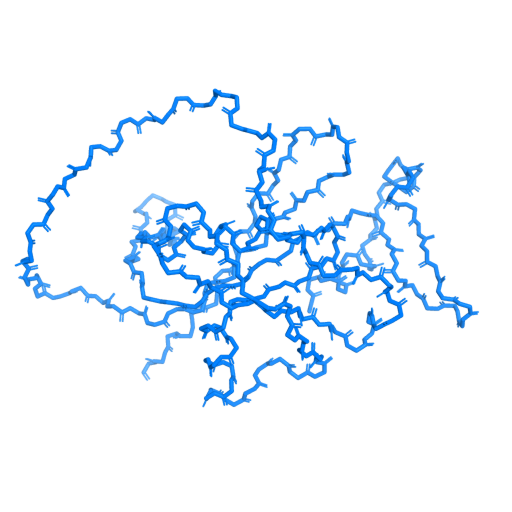ILE A C 1
ATOM 597 O O . ILE A 1 80 ? 5.375 0.949 2.094 1.00 90.50 80 ILE A O 1
ATOM 601 N N . VAL A 1 81 ? 3.182 1.185 2.521 1.00 92.19 81 VAL A N 1
ATOM 602 C CA . VAL A 1 81 ? 3.350 2.033 3.703 1.00 92.19 81 VAL A CA 1
ATOM 603 C C . VAL A 1 81 ? 2.496 1.533 4.857 1.00 92.19 81 VAL A C 1
ATOM 605 O O . VAL A 1 81 ? 1.463 0.892 4.661 1.00 92.19 81 VAL A O 1
ATOM 608 N N . CYS A 1 82 ? 2.903 1.853 6.076 1.00 91.94 82 CYS A N 1
ATOM 609 C CA . CYS A 1 82 ? 2.125 1.590 7.271 1.00 91.94 82 CYS A CA 1
ATOM 610 C C . CYS A 1 82 ? 2.131 2.785 8.220 1.00 91.94 82 CYS A C 1
ATOM 612 O O . CYS A 1 82 ? 3.032 3.621 8.199 1.00 91.94 82 CYS A O 1
ATOM 614 N N . SER A 1 83 ? 1.112 2.850 9.069 1.00 92.88 83 SER A N 1
ATOM 615 C CA . SER A 1 83 ? 1.068 3.796 10.185 1.00 92.88 83 SER A CA 1
ATOM 616 C C . SER A 1 83 ? 2.062 3.430 11.296 1.00 92.88 83 SER A C 1
ATOM 618 O O . SER A 1 83 ? 2.424 2.258 11.432 1.00 92.88 83 SER A O 1
ATOM 620 N N . GLY A 1 84 ? 2.416 4.399 12.144 1.00 92.62 84 GLY A N 1
ATOM 621 C CA . GLY A 1 84 ? 3.208 4.172 13.358 1.00 92.62 84 GLY A CA 1
ATOM 622 C C . GLY A 1 84 ? 2.582 3.137 14.297 1.00 92.62 84 GLY A C 1
ATOM 623 O O . GLY A 1 84 ? 3.275 2.239 14.753 1.00 92.62 84 GLY A O 1
ATOM 624 N N . ALA A 1 85 ? 1.253 3.137 14.448 1.00 89.81 85 ALA A N 1
ATOM 625 C CA . ALA A 1 85 ? 0.547 2.115 15.231 1.00 89.81 85 ALA A CA 1
ATOM 626 C C . ALA A 1 85 ? 0.800 0.682 14.717 1.00 89.81 85 ALA A C 1
ATOM 628 O O . ALA A 1 85 ? 0.945 -0.262 15.489 1.00 89.81 85 ALA A O 1
ATOM 629 N N . THR A 1 86 ? 0.882 0.499 13.395 1.00 88.12 86 THR A N 1
ATOM 630 C CA . THR A 1 86 ? 1.221 -0.805 12.802 1.00 88.12 86 THR A CA 1
ATOM 631 C C . THR A 1 86 ? 2.678 -1.175 13.028 1.00 88.12 86 THR A C 1
ATOM 633 O O . THR A 1 86 ? 2.965 -2.341 13.294 1.00 88.12 86 THR A O 1
ATOM 636 N N . PHE A 1 87 ? 3.583 -0.201 12.924 1.00 90.31 87 PHE A N 1
ATOM 637 C CA . PHE A 1 87 ? 5.000 -0.399 13.208 1.00 90.31 87 PHE A CA 1
ATOM 638 C C . PHE A 1 87 ? 5.218 -0.830 14.665 1.00 90.31 87 PHE A C 1
ATOM 640 O O . PHE A 1 87 ? 5.828 -1.865 14.913 1.00 90.31 87 PHE A O 1
ATOM 647 N N . GLU A 1 88 ? 4.632 -0.114 15.624 1.00 89.25 88 GLU A N 1
ATOM 648 C CA . GLU A 1 88 ? 4.699 -0.447 17.051 1.00 89.25 88 GLU A CA 1
ATOM 649 C C . GLU A 1 88 ? 4.148 -1.848 17.339 1.00 89.25 88 GLU A C 1
ATOM 651 O O . GLU A 1 88 ? 4.816 -2.656 17.990 1.00 89.25 88 GLU A O 1
ATOM 656 N N . GLN A 1 89 ? 2.975 -2.184 16.786 1.00 83.50 89 GLN A N 1
ATOM 657 C CA . GLN A 1 89 ? 2.392 -3.518 16.943 1.00 83.50 89 GLN A CA 1
ATOM 658 C C . GLN A 1 89 ? 3.323 -4.612 16.403 1.00 83.50 89 GLN A C 1
ATOM 660 O O . GLN A 1 89 ? 3.462 -5.676 17.013 1.00 83.50 89 GLN A O 1
ATOM 665 N N . GLN A 1 90 ? 3.952 -4.370 15.248 1.00 82.56 90 GLN 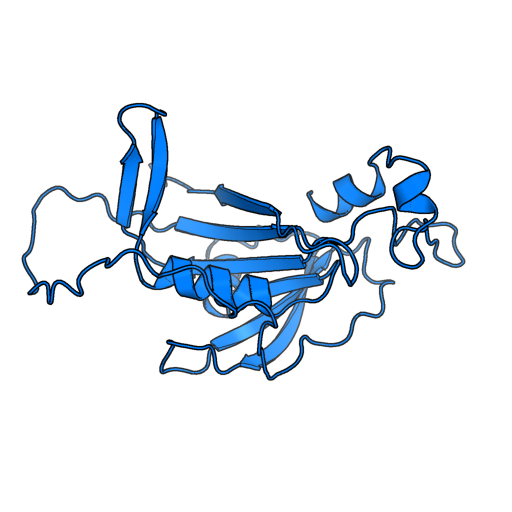A N 1
ATOM 666 C CA . GLN A 1 90 ? 4.888 -5.303 14.628 1.00 82.56 90 GLN A CA 1
ATOM 667 C C . GLN A 1 90 ? 6.143 -5.508 15.485 1.00 82.56 90 GLN A C 1
ATOM 669 O O . GLN A 1 90 ? 6.623 -6.639 15.558 1.00 82.56 90 GLN A O 1
ATOM 674 N N . GLN A 1 91 ? 6.631 -4.478 16.176 1.00 84.00 91 GLN A N 1
ATOM 675 C CA . GLN A 1 91 ? 7.750 -4.612 17.114 1.00 84.00 91 GLN A CA 1
ATOM 676 C C . GLN A 1 91 ? 7.364 -5.425 18.357 1.00 84.00 91 GLN A C 1
ATOM 678 O O . GLN A 1 91 ? 8.105 -6.314 18.771 1.00 84.00 91 GLN A O 1
ATOM 683 N N . GLN A 1 92 ? 6.181 -5.176 18.922 1.00 80.62 92 GLN A N 1
ATOM 684 C CA . GLN A 1 92 ? 5.720 -5.842 20.146 1.00 80.62 92 GLN A CA 1
ATOM 685 C C . GLN A 1 92 ? 5.339 -7.314 19.931 1.00 80.62 92 GLN A C 1
ATOM 687 O O . GLN A 1 92 ? 5.545 -8.141 20.813 1.00 80.62 92 GLN A O 1
ATOM 692 N N . SER A 1 93 ? 4.800 -7.655 18.756 1.00 73.81 93 SER A N 1
ATOM 693 C CA . SE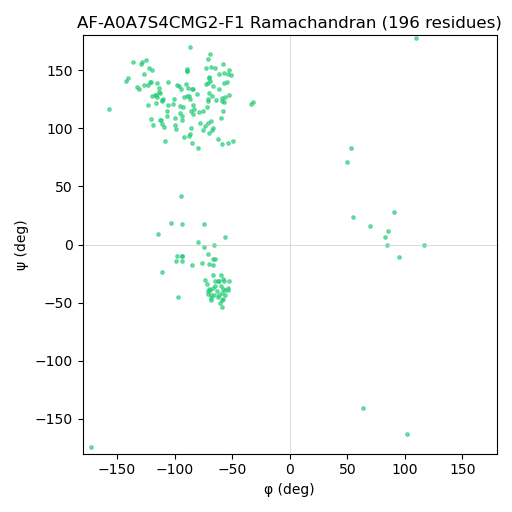R A 1 93 ? 4.256 -8.994 18.463 1.00 73.81 93 SER A CA 1
ATOM 694 C C . SER A 1 93 ? 5.263 -9.948 17.798 1.00 73.81 93 SER A C 1
ATOM 696 O O . SER A 1 93 ? 4.852 -10.934 17.193 1.00 73.81 93 SER A O 1
ATOM 698 N N . GLY A 1 94 ? 6.570 -9.660 17.857 1.00 64.81 94 GLY A N 1
ATOM 699 C CA . GLY A 1 94 ? 7.614 -10.574 17.365 1.00 64.81 94 GLY A CA 1
ATOM 700 C C . GLY A 1 94 ? 8.035 -10.411 15.898 1.00 64.81 94 GLY A C 1
ATOM 701 O O . GLY A 1 94 ? 8.491 -11.373 15.294 1.00 64.81 94 GLY A O 1
ATOM 702 N N . CYS A 1 95 ? 7.926 -9.207 15.323 1.00 71.50 95 CYS A N 1
ATOM 703 C CA . CYS A 1 95 ? 8.408 -8.850 13.980 1.00 71.50 95 CYS A CA 1
ATOM 704 C C . CYS A 1 95 ? 7.981 -9.818 12.857 1.00 71.50 95 CYS A C 1
ATOM 706 O O . CYS A 1 95 ? 8.797 -10.496 12.253 1.00 71.50 95 CYS A O 1
ATOM 708 N N . TRP A 1 96 ? 6.702 -9.815 12.483 1.00 75.56 96 TRP A N 1
ATOM 709 C CA . TRP A 1 96 ? 6.185 -10.652 11.385 1.00 75.56 96 TRP A CA 1
ATOM 710 C C . TRP A 1 96 ? 6.560 -10.154 9.966 1.00 75.56 96 TRP A C 1
ATOM 712 O O . TRP A 1 96 ? 6.253 -10.811 8.973 1.00 75.56 96 TRP A O 1
ATOM 722 N N . LEU A 1 97 ? 7.255 -9.014 9.848 1.00 77.62 97 LEU A N 1
ATOM 723 C CA . LEU A 1 97 ? 7.775 -8.446 8.593 1.00 77.62 97 LEU A CA 1
ATOM 724 C C . LEU A 1 97 ? 9.235 -8.862 8.318 1.00 77.62 97 LEU A C 1
ATOM 726 O O . LEU A 1 97 ? 10.057 -8.049 7.891 1.00 77.62 97 LEU A O 1
ATOM 730 N N . HIS A 1 98 ? 9.582 -10.129 8.555 1.00 79.62 98 HIS A N 1
ATOM 731 C CA . HIS A 1 98 ? 10.924 -10.641 8.260 1.00 79.62 98 HIS A CA 1
ATOM 732 C C . HIS A 1 98 ? 11.324 -10.389 6.795 1.00 79.62 98 HIS A C 1
ATOM 734 O O . HIS A 1 98 ? 10.513 -10.516 5.874 1.00 79.62 98 HIS A O 1
ATOM 740 N N . GLY A 1 99 ? 12.589 -10.020 6.569 1.00 84.38 99 GLY A N 1
ATOM 741 C CA . GLY A 1 99 ? 13.099 -9.720 5.226 1.00 84.38 99 GLY A CA 1
ATOM 742 C C . GLY A 1 99 ? 12.539 -8.432 4.608 1.00 84.38 99 GLY A C 1
ATOM 743 O O . GLY A 1 99 ? 12.662 -8.233 3.398 1.00 84.38 99 GLY A O 1
ATOM 744 N N . CYS A 1 100 ? 11.924 -7.557 5.408 1.00 88.38 100 CYS A N 1
ATOM 745 C CA . CYS A 1 100 ? 11.531 -6.213 4.999 1.00 88.38 100 CYS A CA 1
ATOM 746 C C . CYS A 1 100 ? 12.310 -5.168 5.802 1.00 88.38 100 CYS A C 1
ATOM 748 O O . CYS A 1 100 ? 12.477 -5.291 7.012 1.00 88.38 100 CYS A O 1
ATOM 750 N N . GLN A 1 101 ? 12.750 -4.114 5.126 1.00 89.31 101 GLN A N 1
ATOM 751 C CA . GLN A 1 101 ? 13.259 -2.907 5.757 1.00 89.31 101 GLN A CA 1
ATOM 752 C C . GLN A 1 101 ? 12.103 -1.933 5.976 1.00 89.31 101 GLN A C 1
ATOM 754 O O . GLN A 1 101 ? 11.259 -1.759 5.097 1.00 89.31 101 GLN A O 1
ATOM 759 N N . MET A 1 102 ? 12.075 -1.286 7.137 1.00 89.44 102 MET A N 1
ATOM 760 C CA . MET A 1 102 ? 11.108 -0.235 7.440 1.00 89.44 102 MET A CA 1
ATOM 761 C C . MET A 1 102 ? 11.833 1.102 7.520 1.00 89.44 102 MET A C 1
ATOM 763 O O . MET A 1 102 ? 12.801 1.236 8.266 1.00 89.44 102 MET A O 1
ATOM 767 N N . LEU A 1 103 ? 11.394 2.073 6.722 1.00 91.31 103 LEU A N 1
ATOM 768 C CA . LEU A 1 103 ? 12.005 3.397 6.638 1.00 91.31 103 LEU A CA 1
ATOM 769 C C . LEU A 1 103 ? 11.015 4.469 7.102 1.00 91.31 103 LEU A C 1
ATOM 771 O O . LEU A 1 103 ? 9.897 4.504 6.584 1.00 91.31 103 LEU A O 1
ATOM 775 N N . PRO A 1 104 ? 11.390 5.361 8.036 1.00 92.69 104 PRO A N 1
ATOM 776 C CA . PRO A 1 104 ? 10.510 6.441 8.463 1.00 92.69 104 PRO A CA 1
ATOM 777 C C . PRO A 1 104 ? 10.296 7.444 7.321 1.00 92.69 104 PRO A C 1
ATOM 779 O O . PRO A 1 104 ? 11.248 7.965 6.741 1.00 92.69 104 PRO A O 1
ATOM 782 N N . CYS A 1 105 ? 9.034 7.742 7.008 1.00 91.69 105 CYS A N 1
ATOM 783 C CA . CYS A 1 105 ? 8.646 8.757 6.022 1.00 91.69 105 CYS A CA 1
ATOM 784 C C . CYS A 1 105 ? 8.252 10.093 6.671 1.00 91.69 105 CYS A C 1
ATOM 786 O O . CYS A 1 105 ? 8.138 11.105 5.973 1.00 91.69 105 CYS A O 1
ATOM 788 N N . GLY A 1 106 ? 8.026 10.100 7.989 1.00 91.81 106 GLY A N 1
ATOM 789 C CA . GLY A 1 106 ? 7.663 11.270 8.788 1.00 91.81 106 GLY A CA 1
ATOM 790 C C . GLY A 1 106 ? 6.177 11.346 9.146 1.00 91.81 106 GLY A C 1
ATOM 791 O O . GLY A 1 106 ? 5.444 10.363 9.060 1.00 91.81 106 GLY A O 1
ATOM 792 N N . MET A 1 107 ? 5.744 12.538 9.559 1.00 91.81 107 MET A N 1
ATOM 793 C CA . MET A 1 107 ? 4.390 12.814 10.051 1.00 91.81 107 MET A CA 1
ATOM 794 C C . MET A 1 107 ? 3.470 13.331 8.939 1.00 91.81 107 MET A C 1
ATOM 796 O O . MET A 1 107 ? 3.838 14.246 8.197 1.00 91.81 107 MET A O 1
ATOM 800 N N . TYR A 1 108 ? 2.257 12.780 8.856 1.00 92.12 108 TYR A N 1
ATOM 801 C CA . TYR A 1 108 ? 1.254 13.098 7.837 1.00 92.12 108 TYR A CA 1
ATOM 802 C C . TYR A 1 108 ? -0.049 13.559 8.488 1.00 92.12 108 TYR A C 1
ATOM 804 O O . TYR A 1 108 ? -0.534 12.967 9.452 1.00 92.12 108 TYR A O 1
ATOM 812 N N . ARG A 1 109 ? -0.657 14.614 7.936 1.00 91.06 109 ARG A N 1
ATOM 813 C CA . ARG A 1 109 ? -2.003 15.055 8.324 1.00 91.06 109 ARG A CA 1
ATOM 814 C C . ARG A 1 109 ? -3.022 14.393 7.403 1.00 91.06 109 ARG A C 1
ATOM 816 O O . ARG A 1 109 ? -3.005 14.628 6.197 1.00 91.06 109 ARG A O 1
ATOM 823 N N . LEU A 1 110 ? -3.917 13.588 7.969 1.00 88.81 110 LEU A N 1
ATOM 824 C CA . LEU A 1 110 ? -4.909 12.824 7.211 1.00 88.81 110 LEU A CA 1
ATOM 825 C C . LEU A 1 110 ? -6.305 13.446 7.358 1.00 88.81 110 LEU A C 1
ATOM 827 O O . LEU A 1 110 ? -6.695 13.889 8.437 1.00 88.81 110 LEU A O 1
ATOM 831 N N . LYS A 1 111 ? -7.077 13.488 6.264 1.00 85.50 111 LYS A N 1
ATOM 832 C CA . LYS A 1 111 ? -8.439 14.057 6.252 1.00 85.50 111 LYS A CA 1
ATOM 833 C C . LYS A 1 111 ? -9.332 13.313 7.250 1.00 85.50 111 LYS A C 1
ATOM 835 O O . LYS A 1 111 ? -9.512 12.102 7.125 1.00 85.50 111 LYS A O 1
ATOM 840 N N . GLY A 1 112 ? -9.922 14.055 8.187 1.00 82.88 112 GLY A N 1
ATOM 841 C CA . GLY A 1 112 ? -10.805 13.510 9.224 1.00 82.88 112 GLY A CA 1
ATOM 842 C C . GLY A 1 112 ? -10.082 12.929 10.443 1.00 82.88 112 GLY A C 1
ATOM 843 O O . GLY A 1 112 ? -10.745 12.370 11.308 1.00 82.88 112 GLY A O 1
ATOM 844 N N . ILE A 1 113 ? -8.754 13.071 10.533 1.00 84.88 113 ILE A N 1
ATOM 845 C CA . ILE A 1 113 ? -7.963 12.663 11.698 1.00 84.88 113 ILE A CA 1
ATOM 846 C C . ILE A 1 113 ? -7.341 13.911 12.317 1.00 84.88 113 ILE A C 1
ATOM 848 O O . ILE A 1 113 ? -6.642 14.670 11.646 1.00 84.88 113 ILE A O 1
ATOM 852 N N . SER A 1 114 ? -7.643 14.153 13.591 1.00 83.31 114 SER A N 1
ATOM 853 C CA . SER A 1 114 ? -7.203 15.354 14.307 1.00 83.31 114 SER A CA 1
ATOM 854 C C . SER A 1 114 ? -5.697 15.357 14.575 1.00 83.31 114 SER A C 1
ATOM 856 O O . SER A 1 114 ? -5.055 16.402 14.472 1.00 83.31 114 SER A O 1
ATOM 858 N N . GLN A 1 115 ? -5.132 14.192 14.894 1.00 86.44 115 GLN A N 1
ATOM 859 C CA . GLN A 1 115 ? -3.711 14.019 15.180 1.00 86.44 115 GLN A CA 1
ATOM 860 C C . GLN A 1 115 ? -2.911 13.720 13.907 1.00 86.44 115 GLN A C 1
ATOM 862 O O . GLN A 1 115 ? -3.425 13.141 12.947 1.00 86.44 115 GLN A O 1
ATOM 867 N N . MET A 1 116 ? -1.637 14.119 13.897 1.00 90.38 116 MET A N 1
ATOM 868 C CA . MET A 1 116 ? -0.718 13.684 12.846 1.00 90.38 116 MET A CA 1
ATOM 869 C C . MET A 1 116 ? -0.416 12.198 13.009 1.00 90.38 116 MET A C 1
ATOM 871 O O . MET A 1 116 ? -0.288 11.705 14.126 1.00 90.38 116 MET A O 1
ATOM 875 N N . VAL A 1 117 ? -0.292 11.502 11.885 1.00 91.75 117 VAL A N 1
ATOM 876 C CA . VAL A 1 117 ? 0.010 10.075 11.851 1.00 91.75 117 VAL A CA 1
ATOM 877 C C . VAL A 1 117 ? 1.420 9.890 11.322 1.00 91.75 117 VAL A C 1
ATOM 879 O O . VAL A 1 117 ? 1.749 10.376 10.239 1.00 91.75 117 VAL A O 1
ATOM 882 N N . GLU A 1 118 ? 2.251 9.190 12.083 1.00 94.50 118 GLU A N 1
ATOM 883 C CA . GLU A 1 118 ? 3.562 8.772 11.606 1.00 94.50 118 GLU A CA 1
ATOM 884 C C . GLU A 1 118 ? 3.419 7.673 10.551 1.00 94.50 118 GLU A C 1
ATOM 886 O O . GLU A 1 118 ? 2.582 6.775 10.683 1.00 94.50 118 GLU A O 1
ATOM 891 N N . VAL A 1 119 ? 4.225 7.748 9.496 1.00 94.56 119 VAL A N 1
ATOM 892 C CA . VAL A 1 119 ? 4.182 6.814 8.371 1.00 94.56 119 VAL A CA 1
ATOM 893 C C . VAL A 1 119 ? 5.560 6.227 8.123 1.00 94.56 119 VAL A C 1
ATOM 895 O O . VAL A 1 119 ? 6.562 6.943 8.097 1.00 94.56 119 VAL A O 1
ATOM 898 N N . TYR A 1 120 ? 5.580 4.923 7.873 1.00 93.56 120 TYR A N 1
ATOM 899 C CA . TYR A 1 120 ? 6.762 4.152 7.523 1.00 93.56 120 TYR A CA 1
ATOM 900 C C . TYR A 1 120 ? 6.560 3.484 6.169 1.00 93.56 120 TYR A C 1
ATOM 902 O O . TYR A 1 120 ? 5.485 2.960 5.880 1.00 93.56 120 TYR A O 1
ATOM 910 N N . GLN A 1 121 ? 7.598 3.467 5.344 1.00 92.75 121 GLN A N 1
ATOM 911 C CA . GLN A 1 121 ? 7.630 2.683 4.120 1.00 92.75 121 GLN A CA 1
ATOM 912 C C . GLN A 1 121 ? 8.171 1.292 4.424 1.00 92.75 121 GLN A C 1
ATOM 914 O O . GLN A 1 121 ? 9.193 1.150 5.092 1.00 92.75 121 GLN A O 1
ATOM 919 N N . ILE A 1 122 ? 7.501 0.273 3.894 1.00 91.12 122 ILE A N 1
ATOM 920 C CA . ILE A 1 122 ? 7.931 -1.120 3.978 1.00 91.12 122 ILE A CA 1
ATOM 921 C C . ILE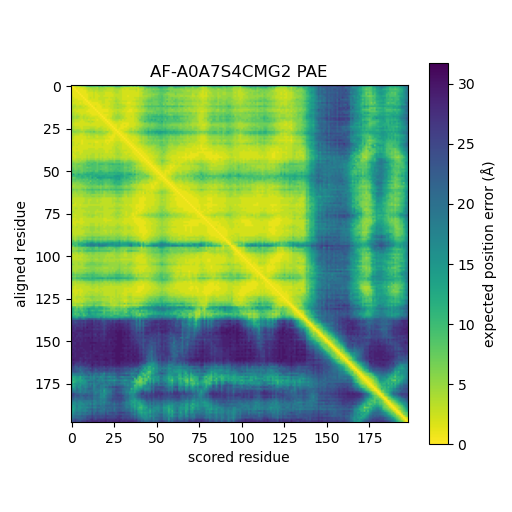 A 1 122 ? 8.576 -1.493 2.643 1.00 91.12 122 ILE A C 1
ATOM 923 O O . ILE A 1 122 ? 7.937 -1.430 1.591 1.00 91.12 122 ILE A O 1
ATOM 927 N N . ILE A 1 123 ? 9.841 -1.904 2.688 1.00 90.69 123 ILE A N 1
ATOM 928 C CA . ILE A 1 123 ? 10.633 -2.298 1.522 1.00 90.69 123 ILE A CA 1
ATOM 929 C C . ILE A 1 123 ? 11.058 -3.760 1.685 1.00 90.69 123 ILE A C 1
ATOM 931 O O . ILE A 1 123 ? 11.988 -4.048 2.440 1.00 90.69 123 ILE A O 1
ATOM 935 N N . PRO A 1 124 ? 10.414 -4.708 0.986 1.00 89.12 124 PRO A N 1
ATOM 936 C CA . PRO A 1 124 ? 10.912 -6.078 0.903 1.00 89.12 124 PRO A CA 1
ATOM 937 C C . PRO A 1 124 ? 12.336 -6.102 0.334 1.00 89.12 124 PRO A C 1
ATOM 939 O O . PRO A 1 124 ? 12.607 -5.392 -0.633 1.00 89.12 124 PRO A O 1
ATOM 942 N N . HIS A 1 125 ? 13.225 -6.941 0.875 1.00 87.94 125 HIS A N 1
ATOM 943 C CA . HIS A 1 125 ? 14.643 -6.979 0.480 1.00 87.94 125 HIS A CA 1
ATOM 944 C C . HIS A 1 125 ? 14.834 -7.149 -1.038 1.00 87.94 125 HIS A C 1
ATOM 946 O O . HIS A 1 125 ? 15.660 -6.486 -1.655 1.00 87.94 125 HIS A O 1
ATOM 952 N N . MET A 1 126 ? 13.988 -7.976 -1.659 1.00 84.88 126 MET A N 1
ATOM 953 C CA . MET A 1 126 ? 13.976 -8.231 -3.105 1.00 84.88 126 MET A CA 1
ATOM 954 C C . MET A 1 126 ? 13.577 -7.019 -3.973 1.00 84.88 126 MET A C 1
ATOM 956 O O . MET A 1 126 ? 13.721 -7.073 -5.188 1.00 84.88 126 MET A O 1
ATOM 960 N N . LEU A 1 127 ? 13.046 -5.945 -3.380 1.00 86.56 127 LEU A N 1
ATOM 961 C CA . LEU A 1 127 ? 12.604 -4.731 -4.076 1.00 86.56 127 LEU A CA 1
ATOM 962 C C . LEU A 1 127 ? 13.439 -3.498 -3.709 1.00 86.56 127 LEU A C 1
ATOM 964 O O . LEU A 1 127 ? 13.074 -2.391 -4.100 1.00 86.56 127 LEU A O 1
ATOM 968 N N . GLN A 1 128 ? 14.547 -3.663 -2.979 1.00 84.88 128 GLN A N 1
ATOM 969 C CA . GLN A 1 128 ? 15.403 -2.550 -2.541 1.00 84.88 128 GLN A CA 1
ATOM 970 C C . GLN A 1 128 ? 15.984 -1.740 -3.703 1.00 84.88 128 GLN A C 1
ATOM 972 O O . GLN A 1 128 ? 16.235 -0.549 -3.555 1.00 84.88 128 GLN A O 1
ATOM 977 N N . SER A 1 129 ? 16.139 -2.355 -4.877 1.00 84.19 129 SER A N 1
ATOM 978 C CA . SER A 1 129 ? 16.604 -1.677 -6.090 1.00 84.19 129 SER A CA 1
ATOM 979 C C . SER A 1 129 ? 15.570 -0.715 -6.692 1.00 84.19 129 SER A C 1
ATOM 981 O O . SER A 1 129 ? 15.896 0.015 -7.624 1.00 84.19 129 SER A O 1
ATOM 983 N N . ARG A 1 130 ? 14.320 -0.690 -6.198 1.00 83.56 130 ARG A N 1
ATOM 984 C CA . ARG A 1 130 ? 13.323 0.297 -6.632 1.00 83.56 130 ARG A CA 1
ATOM 985 C C . ARG A 1 130 ? 13.631 1.652 -5.992 1.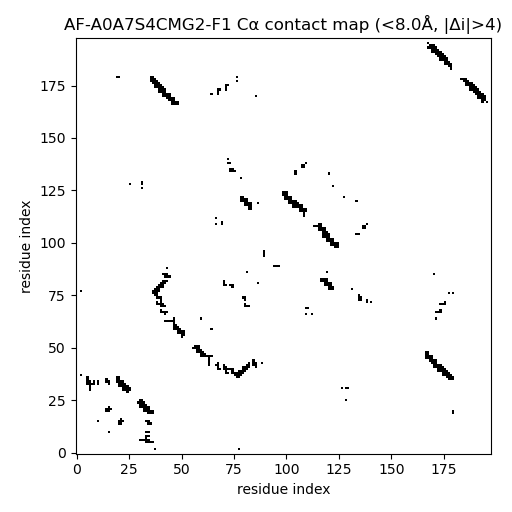00 83.56 130 ARG A C 1
ATOM 987 O O . ARG A 1 130 ? 13.466 1.828 -4.787 1.00 83.56 130 ARG A O 1
ATOM 994 N N . THR A 1 131 ? 13.973 2.650 -6.801 1.00 71.56 131 THR A N 1
ATOM 995 C CA . THR A 1 131 ? 13.982 4.047 -6.349 1.00 71.56 131 THR A CA 1
ATOM 996 C C . THR A 1 131 ? 12.545 4.549 -6.267 1.00 71.56 131 THR A C 1
ATOM 998 O O . THR A 1 131 ? 11.957 4.921 -7.280 1.00 71.56 131 THR A O 1
ATOM 1001 N N . ILE A 1 132 ? 11.960 4.553 -5.068 1.00 72.12 132 ILE A N 1
ATOM 1002 C CA . ILE A 1 132 ? 10.649 5.165 -4.852 1.00 72.12 132 ILE A CA 1
ATOM 1003 C C . ILE A 1 132 ? 10.751 6.228 -3.767 1.00 72.12 132 ILE A C 1
ATOM 1005 O O . ILE A 1 132 ? 11.133 5.932 -2.639 1.00 72.12 132 ILE A O 1
ATOM 1009 N N . LEU A 1 133 ? 10.414 7.466 -4.130 1.00 75.50 133 LEU A N 1
ATOM 1010 C CA . LEU A 1 133 ? 10.442 8.609 -3.221 1.00 75.50 133 LEU A CA 1
ATOM 1011 C C . LEU A 1 133 ? 9.407 8.446 -2.100 1.00 75.50 133 LEU A C 1
ATOM 1013 O O . LEU A 1 133 ? 8.369 7.824 -2.335 1.00 75.50 133 LEU A O 1
ATOM 1017 N N . PRO A 1 134 ? 9.633 9.033 -0.912 1.00 71.38 134 PRO A N 1
ATOM 1018 C CA . PRO A 1 134 ? 8.632 9.047 0.147 1.00 71.38 134 PRO A CA 1
ATOM 1019 C C . PRO A 1 134 ? 7.278 9.553 -0.374 1.00 71.38 134 PRO A C 1
ATOM 1021 O O . PRO A 1 134 ? 7.254 10.421 -1.256 1.00 71.38 134 PRO A O 1
ATOM 1024 N N . PRO A 1 135 ? 6.155 9.034 0.151 1.00 75.75 135 PRO A N 1
ATOM 1025 C CA . PRO A 1 135 ? 4.838 9.449 -0.304 1.00 75.75 135 PRO A CA 1
ATOM 1026 C C . PRO A 1 135 ? 4.655 10.971 -0.151 1.00 75.75 135 PRO A C 1
ATOM 1028 O O . PRO A 1 135 ? 5.212 11.588 0.762 1.00 75.75 135 PRO A O 1
ATOM 1031 N N . PRO A 1 136 ? 3.882 11.616 -1.038 1.00 72.62 136 PRO A N 1
ATOM 1032 C CA . PRO A 1 136 ? 3.655 13.051 -0.961 1.00 72.62 136 PRO A CA 1
ATOM 1033 C C . PRO A 1 136 ? 2.972 13.424 0.361 1.00 72.62 136 PRO A C 1
ATOM 1035 O O . PRO A 1 136 ? 1.981 12.817 0.767 1.00 72.62 136 PRO A O 1
ATOM 1038 N N . ARG A 1 137 ? 3.474 14.476 1.023 1.00 65.88 137 ARG A N 1
ATOM 1039 C CA . ARG A 1 137 ? 2.975 14.950 2.334 1.00 65.88 137 ARG A CA 1
ATOM 1040 C C . ARG A 1 137 ? 1.535 15.478 2.300 1.00 65.88 137 ARG A C 1
ATOM 1042 O O . ARG A 1 137 ? 0.925 15.667 3.350 1.00 65.88 137 ARG A O 1
ATOM 1049 N N . HIS A 1 138 ? 0.985 15.693 1.106 1.00 55.81 138 HIS A N 1
ATOM 1050 C CA . HIS A 1 138 ? -0.384 16.140 0.886 1.00 55.81 138 HIS A CA 1
ATOM 1051 C C . HIS A 1 138 ? -1.141 15.115 0.039 1.00 55.81 138 HIS A C 1
ATOM 1053 O O . HIS A 1 138 ? -0.931 15.020 -1.167 1.00 55.81 138 HIS A O 1
ATOM 1059 N N . SER A 1 139 ? -2.063 14.373 0.651 1.00 45.69 139 SER A N 1
ATOM 1060 C CA . SER A 1 139 ? -3.037 13.572 -0.090 1.00 45.69 139 SER A CA 1
ATOM 1061 C C . SER A 1 139 ? -4.260 14.432 -0.421 1.00 45.69 139 SER A C 1
ATOM 1063 O O . SER A 1 139 ? -5.187 14.536 0.383 1.00 45.69 139 SER A O 1
ATOM 1065 N N . GLN A 1 140 ? -4.291 15.049 -1.600 1.00 42.12 140 GLN A N 1
ATOM 1066 C CA . GLN A 1 140 ? -5.571 15.317 -2.258 1.00 42.12 140 GLN A CA 1
ATOM 1067 C C . GLN A 1 140 ? -5.761 14.221 -3.304 1.00 42.12 140 GLN A C 1
ATOM 1069 O O . GLN A 1 140 ? -5.094 14.212 -4.334 1.00 42.12 140 GLN A O 1
ATOM 1074 N N . SER A 1 141 ? -6.611 13.235 -3.020 1.00 39.41 141 SER A N 1
ATOM 1075 C CA . SER A 1 141 ? -6.991 12.244 -4.027 1.00 39.41 141 SER A CA 1
ATOM 1076 C C . SER A 1 141 ? -7.887 12.910 -5.087 1.00 39.41 141 SER A C 1
ATOM 1078 O O . SER A 1 141 ? -8.887 13.512 -4.698 1.00 39.41 141 SER A O 1
ATOM 1080 N N . PRO A 1 142 ? -7.628 12.763 -6.401 1.00 36.84 142 PRO A N 1
ATOM 1081 C CA . PRO A 1 142 ? -8.415 13.410 -7.466 1.00 36.84 142 PRO A CA 1
ATOM 1082 C C . PRO A 1 142 ? -9.889 12.965 -7.627 1.00 36.84 142 PRO A C 1
ATOM 1084 O O . PRO A 1 142 ? -10.571 13.468 -8.516 1.00 36.84 142 PRO A O 1
ATOM 1087 N N . LYS A 1 143 ? -10.407 12.027 -6.818 1.00 41.28 143 LYS A N 1
ATOM 1088 C CA . LYS A 1 143 ? -11.710 11.356 -7.037 1.00 41.28 143 LYS A CA 1
ATOM 1089 C C . LYS A 1 143 ? -12.882 11.835 -6.154 1.00 41.28 143 LYS A C 1
ATOM 1091 O O . LYS A 1 143 ? -13.904 11.163 -6.110 1.00 41.28 143 LYS A O 1
ATOM 1096 N N . ASP A 1 144 ? -12.821 13.015 -5.534 1.00 41.81 144 ASP A N 1
ATOM 1097 C CA . ASP A 1 144 ? -13.959 13.586 -4.769 1.00 41.81 144 ASP A CA 1
ATOM 1098 C C . ASP A 1 144 ? -15.100 14.150 -5.673 1.00 41.81 144 ASP A C 1
ATOM 1100 O O . ASP A 1 144 ? -15.949 14.917 -5.219 1.00 41.81 144 ASP A O 1
ATOM 1104 N N . ARG A 1 145 ? -15.176 13.777 -6.964 1.00 39.03 145 ARG A N 1
ATOM 1105 C CA . ARG A 1 145 ? -16.267 14.195 -7.864 1.00 39.03 145 ARG A CA 1
ATOM 1106 C C . ARG A 1 145 ? -17.405 13.157 -7.835 1.00 39.03 145 ARG A C 1
ATOM 1108 O O . ARG A 1 145 ? -17.391 12.194 -8.587 1.00 39.03 145 ARG A O 1
ATOM 1115 N N . HIS A 1 146 ? -18.376 13.402 -6.951 1.00 38.12 146 HIS A N 1
ATOM 1116 C CA . HIS A 1 146 ? -19.731 12.827 -6.906 1.00 38.12 146 HIS A CA 1
ATOM 1117 C C . HIS A 1 146 ? -19.847 11.288 -6.914 1.00 38.12 146 HIS A C 1
ATOM 1119 O O . HIS A 1 146 ? -20.223 10.675 -7.909 1.00 38.12 146 HIS A O 1
ATOM 1125 N N . ARG A 1 147 ? -19.702 10.674 -5.736 1.00 29.27 147 ARG A N 1
ATOM 1126 C CA . ARG A 1 147 ? -20.675 9.657 -5.310 1.00 29.27 147 ARG A CA 1
ATOM 1127 C C . ARG A 1 147 ? -21.439 10.278 -4.140 1.00 29.27 147 ARG A C 1
ATOM 1129 O O . ARG A 1 147 ? -20.764 10.732 -3.213 1.00 29.27 147 ARG A O 1
ATOM 1136 N N . PRO A 1 148 ? -22.778 10.393 -4.180 1.00 26.59 148 PRO A N 1
ATOM 1137 C CA . PRO A 1 148 ? -23.513 10.835 -3.007 1.00 26.59 148 PRO A CA 1
ATOM 1138 C C . PRO A 1 148 ? -23.147 9.887 -1.865 1.00 26.59 148 PRO A C 1
ATOM 1140 O O . PRO A 1 148 ? -23.177 8.667 -2.027 1.00 26.59 148 PRO A O 1
ATOM 1143 N N . ALA A 1 149 ? -22.708 10.460 -0.746 1.00 38.28 149 ALA A N 1
ATOM 1144 C CA . ALA A 1 149 ? -22.732 9.737 0.506 1.00 38.28 149 ALA A CA 1
ATOM 1145 C C . ALA A 1 149 ? -24.204 9.396 0.723 1.00 38.28 149 ALA A C 1
ATOM 1147 O O . ALA A 1 149 ? -25.013 10.301 0.913 1.00 38.28 149 ALA A O 1
ATOM 1148 N N . GLU A 1 150 ? -24.576 8.127 0.585 1.00 35.09 150 GLU A N 1
ATOM 1149 C CA . GLU A 1 150 ? -25.839 7.699 1.163 1.00 35.09 150 GLU A CA 1
ATOM 1150 C C . GLU A 1 150 ? -25.741 8.027 2.650 1.00 35.09 150 GLU A C 1
ATOM 1152 O O . GLU A 1 150 ? -24.755 7.673 3.304 1.00 35.09 150 GLU A O 1
ATOM 1157 N N . ASP A 1 151 ? -26.700 8.831 3.105 1.00 29.47 151 ASP A N 1
ATOM 1158 C CA . ASP A 1 151 ? -26.833 9.383 4.446 1.00 29.47 151 ASP A CA 1
ATOM 1159 C C . ASP A 1 151 ? -26.679 8.270 5.492 1.00 29.47 151 ASP A C 1
ATOM 1161 O O . ASP A 1 151 ? -27.644 7.647 5.930 1.00 29.47 151 ASP A O 1
ATOM 1165 N N . MET A 1 152 ? -25.448 8.012 5.932 1.00 36.25 152 MET A N 1
ATOM 1166 C CA . MET A 1 152 ? -25.222 7.354 7.207 1.00 36.25 152 MET A CA 1
ATOM 1167 C C . MET A 1 152 ? -25.255 8.458 8.245 1.00 36.25 152 MET A C 1
ATOM 1169 O O . MET A 1 152 ? -24.242 9.079 8.574 1.00 36.25 152 MET A O 1
ATOM 1173 N N . SER A 1 153 ? -26.479 8.728 8.694 1.00 26.73 153 SER A N 1
ATOM 1174 C CA . SER A 1 153 ? -26.790 9.568 9.836 1.00 26.73 153 SER A CA 1
ATOM 1175 C C . SER A 1 153 ? -25.708 9.423 10.901 1.00 26.73 153 SER A C 1
ATOM 1177 O O . SER A 1 153 ? -25.466 8.328 11.417 1.00 26.73 153 SER A O 1
ATOM 1179 N N . THR A 1 154 ? -25.075 10.538 11.246 1.00 31.69 154 THR A N 1
ATOM 1180 C CA . THR A 1 154 ? -24.322 10.695 12.483 1.00 31.69 154 THR A CA 1
ATOM 1181 C C . THR A 1 154 ? -25.273 10.442 13.647 1.00 31.69 154 THR A C 1
ATOM 1183 O O . THR A 1 154 ? -25.883 11.368 14.177 1.00 31.69 154 THR A O 1
ATOM 1186 N N . SER A 1 155 ? -25.436 9.181 14.046 1.00 27.17 155 SER A N 1
ATOM 1187 C CA . SER A 1 155 ? -25.995 8.874 15.349 1.00 27.17 155 SER A CA 1
ATOM 1188 C C . SER A 1 155 ? -24.907 9.193 16.361 1.00 27.17 155 SER A C 1
ATOM 1190 O O . SER A 1 155 ? -23.940 8.445 16.523 1.00 27.17 155 SER A O 1
ATOM 1192 N N . SER A 1 156 ? -25.052 10.341 17.009 1.00 29.09 156 SER A N 1
ATOM 1193 C CA . SER A 1 156 ? -24.417 10.669 18.278 1.00 29.09 156 SER A CA 1
ATOM 1194 C C . SER A 1 156 ? -24.759 9.554 19.269 1.00 29.09 156 SER A C 1
ATOM 1196 O O . SER A 1 156 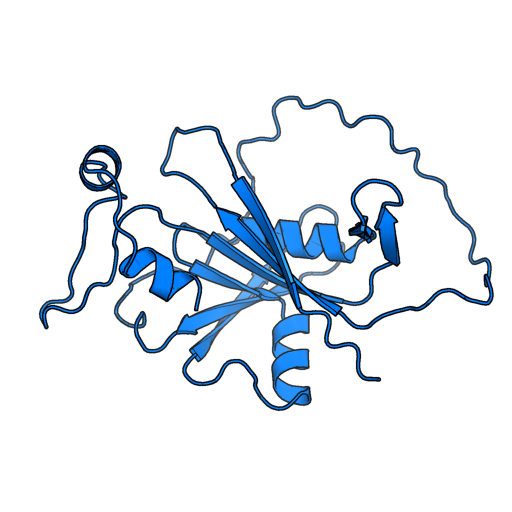? -25.789 9.619 19.934 1.00 29.09 156 SER A O 1
ATOM 1198 N N . PHE A 1 157 ? -23.972 8.477 19.315 1.00 28.55 157 PHE A N 1
ATOM 1199 C CA . PHE A 1 157 ? -24.264 7.371 20.216 1.00 28.55 157 PHE A CA 1
ATOM 1200 C C . PHE A 1 157 ? -23.489 7.571 21.508 1.00 28.55 157 PHE A C 1
ATOM 1202 O O . PHE A 1 157 ? -22.257 7.549 21.547 1.00 28.55 157 PHE A O 1
ATOM 1209 N N . SER A 1 158 ? -24.264 7.855 22.551 1.00 24.88 158 SER A N 1
ATOM 1210 C CA . SER A 1 158 ? -23.823 7.918 23.929 1.00 24.88 158 SER A CA 1
ATOM 1211 C C . SER A 1 158 ? -23.096 6.630 24.305 1.00 24.88 158 SER A C 1
ATOM 1213 O O . SER A 1 158 ? -23.361 5.549 23.779 1.00 24.88 158 SER A O 1
ATOM 1215 N N . SER A 1 159 ? -22.148 6.765 25.228 1.00 28.59 159 SER A N 1
ATOM 1216 C CA . SER A 1 159 ? -21.417 5.648 25.810 1.00 28.59 159 SER A CA 1
ATOM 1217 C C . SER A 1 159 ? -22.404 4.733 26.547 1.00 28.59 159 SER A C 1
ATOM 1219 O O . SER A 1 159 ? -22.719 4.953 27.714 1.00 28.59 159 SER A O 1
ATOM 1221 N N . GLN A 1 160 ? -22.949 3.739 25.851 1.00 27.08 160 GLN A N 1
ATOM 1222 C CA . GLN A 1 160 ? -23.707 2.648 26.444 1.00 27.08 160 GLN A CA 1
ATOM 1223 C C . GLN A 1 160 ? -22.837 1.397 26.396 1.00 27.08 160 GLN A C 1
ATOM 1225 O O . GLN A 1 160 ? -22.480 0.898 25.330 1.00 27.08 160 GLN A O 1
ATOM 1230 N N . LYS A 1 161 ? -22.477 0.907 27.586 1.00 30.23 161 LYS A N 1
ATOM 1231 C CA . LYS A 1 161 ? -21.977 -0.453 27.775 1.00 30.23 161 LYS A CA 1
ATOM 1232 C C . LYS A 1 161 ? -23.047 -1.410 27.257 1.00 30.23 161 LYS A C 1
ATOM 1234 O O . LYS A 1 161 ? -24.133 -1.463 27.827 1.00 30.23 161 LYS A O 1
ATOM 1239 N N . VAL A 1 162 ? -22.738 -2.144 26.194 1.00 36.12 162 VAL A N 1
ATOM 1240 C CA . VAL A 1 162 ? -23.540 -3.287 25.759 1.00 36.12 162 VAL A CA 1
ATOM 1241 C C . VAL A 1 162 ? -22.696 -4.530 26.002 1.00 36.12 162 VAL A C 1
ATOM 1243 O O . VAL A 1 162 ? -21.680 -4.751 25.340 1.00 36.12 162 VAL A O 1
ATOM 1246 N N . ASP A 1 163 ? -23.087 -5.283 27.027 1.00 35.78 163 ASP A N 1
ATOM 1247 C CA . ASP A 1 163 ? -22.488 -6.562 27.389 1.00 35.78 163 ASP A CA 1
ATOM 1248 C C . ASP A 1 163 ? -22.600 -7.542 26.209 1.00 35.78 163 ASP A C 1
ATOM 1250 O O . ASP A 1 163 ? -23.685 -7.767 25.677 1.00 35.78 163 ASP A O 1
ATOM 1254 N N . GLY A 1 164 ? -21.466 -8.117 25.787 1.00 35.38 164 GLY A N 1
ATOM 1255 C CA . GLY A 1 164 ? -21.415 -9.199 24.790 1.00 35.38 164 GLY A CA 1
ATOM 1256 C C . GLY A 1 164 ? -20.701 -8.894 23.466 1.00 35.38 164 GLY A C 1
ATOM 1257 O O . GLY A 1 164 ? -20.591 -9.784 22.623 1.00 35.38 164 GLY A O 1
ATOM 1258 N N . MET A 1 165 ? -20.174 -7.683 23.258 1.00 39.41 165 MET A N 1
ATOM 1259 C CA . MET A 1 165 ? -19.505 -7.317 22.002 1.00 39.41 165 MET A CA 1
ATOM 1260 C C . MET A 1 165 ? -18.018 -7.715 22.009 1.00 39.41 165 MET A C 1
ATOM 1262 O O . MET A 1 165 ? -17.226 -7.183 22.788 1.00 39.41 165 MET A O 1
ATOM 1266 N N . LYS A 1 166 ? -17.612 -8.647 21.133 1.00 35.78 166 LYS A N 1
ATOM 1267 C CA . LYS A 1 166 ? -16.199 -9.027 20.958 1.00 35.78 166 LYS A CA 1
ATOM 1268 C C . LYS A 1 166 ? -15.424 -7.868 20.319 1.00 35.78 166 LYS A C 1
ATOM 1270 O O . LYS A 1 166 ? -15.563 -7.609 19.128 1.00 35.78 166 LYS A O 1
ATOM 1275 N N . VAL A 1 167 ? -14.592 -7.181 21.100 1.00 33.44 167 VAL A N 1
ATOM 1276 C CA . VAL A 1 167 ? -13.618 -6.207 20.586 1.00 33.44 167 VAL A CA 1
ATOM 1277 C C . VAL A 1 167 ? -12.355 -6.977 20.206 1.00 33.44 167 VAL A C 1
ATOM 1279 O O . VAL A 1 167 ? -11.578 -7.361 21.074 1.00 33.44 167 VAL A O 1
ATOM 1282 N N . SER A 1 168 ? -12.160 -7.261 18.918 1.00 41.03 168 SER A N 1
ATOM 1283 C CA . SER A 1 168 ? -10.943 -7.926 18.436 1.00 41.03 168 SER A CA 1
ATOM 1284 C C . SER A 1 168 ? -9.866 -6.898 18.091 1.00 41.03 168 SER A C 1
ATOM 1286 O O . SER A 1 168 ? -10.115 -5.987 17.296 1.00 41.03 168 SER A O 1
ATOM 1288 N N . LEU A 1 169 ? -8.659 -7.065 18.635 1.00 40.62 169 LEU A N 1
ATOM 1289 C CA . LEU A 1 169 ? -7.470 -6.348 18.174 1.00 40.62 169 LEU A CA 1
ATOM 1290 C C . LEU A 1 169 ? -7.083 -6.915 16.798 1.00 40.62 169 LEU A C 1
ATOM 1292 O O . LEU A 1 169 ? -6.593 -8.036 16.696 1.00 40.62 169 LEU A O 1
ATOM 1296 N N . GLY A 1 170 ? -7.374 -6.177 15.729 1.00 45.16 170 GLY A N 1
ATOM 1297 C CA . GLY A 1 170 ? -7.149 -6.625 14.356 1.00 45.16 170 GLY A CA 1
ATOM 1298 C C . GLY A 1 170 ? -6.070 -5.797 13.670 1.00 45.16 170 GLY A C 1
ATOM 1299 O O . GLY A 1 170 ? -6.125 -4.567 13.674 1.00 45.16 170 GLY A O 1
ATOM 1300 N N . VAL A 1 171 ? -5.108 -6.457 13.025 1.00 4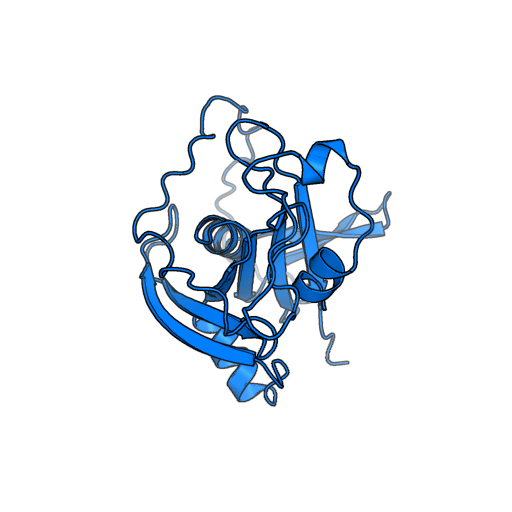8.69 171 VAL A N 1
ATOM 1301 C CA . VAL A 1 171 ? -4.271 -5.789 12.022 1.00 48.69 171 VAL A CA 1
ATOM 1302 C C . VAL A 1 171 ? -5.091 -5.712 10.742 1.00 48.69 171 VAL A C 1
ATOM 1304 O O . VAL A 1 171 ? -5.419 -6.738 10.142 1.00 48.69 171 VAL A O 1
ATOM 1307 N N . LEU A 1 172 ? -5.436 -4.496 10.326 1.00 51.44 172 LEU A N 1
ATOM 1308 C CA . LEU A 1 172 ? -6.146 -4.275 9.077 1.00 51.44 172 LEU A CA 1
ATOM 1309 C C . LEU A 1 172 ? -5.158 -3.832 7.992 1.00 51.44 172 LEU A C 1
ATOM 1311 O O . LEU A 1 172 ? -4.657 -2.705 7.999 1.00 51.44 172 LEU A O 1
ATOM 1315 N N . MET A 1 173 ? -4.881 -4.714 7.028 1.00 50.78 173 MET A N 1
ATOM 1316 C CA . MET A 1 173 ? -4.238 -4.294 5.783 1.00 50.78 173 MET A CA 1
ATOM 1317 C C . MET A 1 173 ? -5.299 -3.846 4.781 1.00 50.78 173 MET A C 1
ATOM 1319 O O . MET A 1 173 ? -6.222 -4.591 4.454 1.00 50.78 173 MET A O 1
ATOM 1323 N N . LEU A 1 174 ? -5.131 -2.646 4.229 1.00 52.91 174 LEU A N 1
ATOM 1324 C CA . LEU A 1 174 ? -5.877 -2.214 3.052 1.00 52.91 174 LEU A CA 1
ATOM 1325 C C . LEU A 1 174 ? -4.913 -2.081 1.871 1.00 52.91 174 LEU A C 1
ATOM 1327 O O . LEU A 1 174 ? -4.111 -1.151 1.783 1.00 52.91 174 LEU A O 1
ATOM 1331 N N . ALA A 1 175 ? -4.993 -3.021 0.930 1.00 45.47 175 ALA A N 1
ATOM 1332 C CA . ALA A 1 175 ? -4.256 -2.947 -0.324 1.00 45.47 175 ALA A CA 1
ATOM 1333 C C . ALA A 1 175 ? -5.166 -2.344 -1.405 1.00 45.47 175 ALA A C 1
ATOM 1335 O O . ALA A 1 175 ? -6.213 -2.900 -1.732 1.00 45.47 175 ALA A O 1
ATOM 1336 N N . LYS A 1 176 ? -4.779 -1.198 -1.976 1.00 46.09 176 LYS A N 1
ATOM 1337 C CA . LYS A 1 176 ? -5.560 -0.532 -3.025 1.00 46.09 176 LYS A CA 1
ATOM 1338 C C . LYS A 1 176 ? -4.868 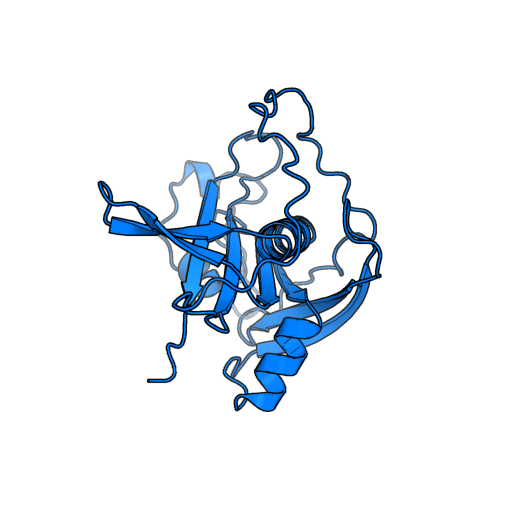-0.709 -4.372 1.00 46.09 176 LYS A C 1
ATOM 1340 O O . LYS A 1 176 ? -3.810 -0.138 -4.635 1.00 46.09 176 LYS A O 1
ATOM 1345 N N . VAL A 1 177 ? -5.467 -1.504 -5.253 1.00 37.59 177 VAL A N 1
ATOM 1346 C CA . VAL A 1 177 ? -4.987 -1.658 -6.630 1.00 37.59 177 VAL A CA 1
ATOM 1347 C C . VAL A 1 177 ? -5.308 -0.373 -7.374 1.00 37.59 177 VAL A C 1
ATOM 1349 O O . VAL A 1 177 ? -6.469 0.017 -7.498 1.00 37.59 177 VAL A O 1
ATOM 1352 N N . CYS A 1 178 ? -4.272 0.306 -7.857 1.00 37.62 178 CYS A N 1
ATOM 1353 C CA . CYS A 1 178 ? -4.443 1.422 -8.771 1.00 37.62 178 CYS A CA 1
ATOM 1354 C C . CYS A 1 178 ? -3.833 1.080 -10.112 1.00 37.62 178 CYS A C 1
ATOM 1356 O O . CYS A 1 178 ? -2.682 0.658 -10.202 1.00 37.62 178 CYS A O 1
ATOM 1358 N N . LEU A 1 179 ? -4.660 1.241 -11.135 1.00 33.78 179 LEU A N 1
ATOM 1359 C CA . LEU A 1 179 ? -4.250 1.192 -12.522 1.00 33.78 179 LEU A CA 1
ATOM 1360 C C . LEU A 1 179 ? -3.454 2.470 -12.849 1.00 33.78 179 LEU A C 1
ATOM 1362 O O . LEU A 1 179 ? -3.652 3.494 -12.183 1.00 33.78 179 LEU A O 1
ATOM 1366 N N . PRO A 1 180 ? -2.527 2.422 -13.821 1.00 32.53 180 PRO A N 1
ATOM 1367 C CA . PRO A 1 180 ? -1.768 3.598 -14.233 1.00 32.53 180 PRO A CA 1
ATOM 1368 C C . PRO A 1 180 ? -2.689 4.736 -14.702 1.00 32.53 180 PRO A C 1
ATOM 1370 O O . PRO A 1 180 ? -3.840 4.504 -15.082 1.00 32.53 180 PRO A O 1
ATOM 1373 N N . SER A 1 181 ? -2.155 5.960 -14.597 1.00 41.06 181 SER A N 1
ATOM 1374 C CA . SER A 1 181 ? -2.807 7.249 -14.873 1.00 41.06 181 SER A CA 1
ATOM 1375 C C . SER A 1 181 ? -3.859 7.149 -15.986 1.00 41.06 181 SER A C 1
ATOM 1377 O O . SER A 1 181 ? -3.528 6.750 -17.094 1.00 41.06 181 SER A O 1
ATOM 1379 N N . ASP A 1 182 ? -5.100 7.527 -15.663 1.00 36.06 182 ASP A N 1
ATOM 1380 C CA . ASP A 1 182 ? -6.306 7.622 -16.516 1.00 36.06 182 ASP A CA 1
ATOM 1381 C C . ASP A 1 182 ? -7.288 6.440 -16.561 1.00 36.06 182 ASP A C 1
ATOM 1383 O O . ASP A 1 182 ? -8.437 6.631 -16.965 1.00 36.06 182 ASP A O 1
ATOM 1387 N N . ALA A 1 183 ? -6.965 5.260 -16.027 1.00 37.50 183 ALA A N 1
ATOM 1388 C CA . ALA A 1 183 ? -7.980 4.213 -15.865 1.00 37.50 183 ALA A CA 1
ATOM 1389 C C . ALA A 1 183 ? -8.720 4.386 -14.525 1.00 37.50 183 ALA A C 1
ATOM 1391 O O . ALA A 1 183 ? -8.277 3.931 -13.474 1.00 37.50 183 ALA A O 1
ATOM 1392 N N . GLY A 1 184 ? -9.870 5.065 -14.550 1.00 33.59 184 GLY A N 1
ATOM 1393 C CA . GLY A 1 184 ? -10.698 5.434 -13.390 1.00 33.59 184 GLY A CA 1
ATOM 1394 C C . GLY A 1 184 ? -11.183 4.311 -12.449 1.00 33.59 184 GLY A C 1
ATOM 1395 O O . GLY A 1 184 ? -11.925 4.615 -11.515 1.00 33.59 184 GLY A O 1
ATOM 1396 N N . ALA A 1 185 ? -10.748 3.060 -12.604 1.00 34.94 185 ALA A N 1
ATOM 1397 C CA . ALA A 1 185 ? -11.100 1.943 -11.732 1.00 34.94 185 ALA A CA 1
ATOM 1398 C C . ALA A 1 185 ? -10.050 1.748 -10.621 1.00 34.94 185 ALA A C 1
ATOM 1400 O O . ALA A 1 185 ? -8.941 1.280 -10.866 1.00 34.94 185 ALA A O 1
ATOM 1401 N N . ASP A 1 186 ? -10.410 2.107 -9.385 1.00 36.72 186 ASP A N 1
ATOM 1402 C CA . ASP A 1 186 ? -9.690 1.611 -8.209 1.00 36.72 186 ASP A CA 1
ATOM 1403 C C . ASP A 1 186 ? -10.321 0.268 -7.830 1.00 36.72 186 ASP A C 1
ATOM 1405 O O . ASP A 1 186 ? -11.535 0.212 -7.625 1.00 36.72 186 ASP A O 1
ATOM 1409 N N . LEU A 1 187 ? -9.524 -0.798 -7.731 1.00 35.94 187 LEU A N 1
ATOM 1410 C CA . LEU A 1 187 ? -9.976 -2.049 -7.120 1.00 35.94 187 LEU A CA 1
ATOM 1411 C C . LEU A 1 187 ? -9.529 -2.040 -5.655 1.00 35.94 187 LEU A C 1
ATOM 1413 O O . LEU A 1 187 ? -8.331 -2.067 -5.358 1.00 35.94 187 LEU A O 1
ATOM 1417 N N . ASP A 1 188 ? -10.489 -1.977 -4.738 1.00 38.22 188 ASP A N 1
ATOM 1418 C CA . ASP A 1 188 ? -10.220 -2.084 -3.307 1.00 38.22 188 ASP A CA 1
ATOM 1419 C C . ASP A 1 188 ? -10.156 -3.569 -2.931 1.00 38.22 188 ASP A C 1
ATOM 1421 O O . ASP A 1 188 ? -11.155 -4.282 -3.011 1.00 38.22 188 ASP A O 1
ATOM 1425 N N . VAL A 1 189 ? -8.969 -4.054 -2.549 1.00 38.03 189 VAL A N 1
ATOM 1426 C CA . VAL A 1 189 ? -8.783 -5.422 -2.051 1.00 38.03 189 VAL A CA 1
ATOM 1427 C C . VAL A 1 189 ? -8.448 -5.344 -0.565 1.00 38.03 189 VAL A C 1
ATOM 1429 O O . VAL A 1 189 ? -7.340 -4.998 -0.153 1.00 38.03 189 VAL A O 1
ATOM 1432 N N . MET A 1 190 ? -9.438 -5.662 0.262 1.00 42.03 190 MET A N 1
ATOM 1433 C CA . MET A 1 190 ? -9.277 -5.739 1.709 1.00 42.03 190 MET A CA 1
ATOM 1434 C C . MET A 1 190 ? -8.705 -7.107 2.077 1.00 42.03 190 MET A C 1
ATOM 1436 O O . MET A 1 190 ? -9.340 -8.133 1.848 1.00 42.03 190 MET A O 1
ATOM 1440 N N . LEU A 1 191 ? -7.497 -7.122 2.640 1.00 44.12 191 LEU A N 1
ATOM 1441 C CA . LEU A 1 191 ? -6.895 -8.325 3.208 1.00 44.12 191 LEU A CA 1
ATOM 1442 C C . LEU A 1 191 ? -6.879 -8.141 4.724 1.00 44.12 191 LEU A C 1
ATOM 1444 O O . LEU A 1 191 ? -6.042 -7.418 5.258 1.00 44.12 191 LEU A O 1
ATOM 1448 N N . SER A 1 192 ? -7.819 -8.757 5.437 1.00 42.50 192 SER A N 1
ATOM 1449 C CA . SER A 1 192 ? -7.776 -8.767 6.897 1.00 42.50 192 SER A CA 1
ATOM 1450 C C . SER A 1 192 ? -7.026 -10.003 7.388 1.00 42.50 192 SER A C 1
ATOM 1452 O O . SER A 1 192 ? -7.337 -11.137 7.031 1.00 42.50 192 SER A O 1
ATOM 1454 N N . THR A 1 193 ? -6.023 -9.787 8.233 1.00 39.44 193 THR A N 1
ATOM 1455 C CA . THR A 1 193 ? -5.442 -10.838 9.073 1.00 39.44 193 THR A CA 1
ATOM 1456 C C . THR A 1 193 ? -5.874 -10.544 10.497 1.00 39.44 193 THR A C 1
ATOM 1458 O O . THR A 1 193 ? -5.214 -9.804 11.226 1.00 39.44 193 THR A O 1
ATOM 1461 N N . THR A 1 194 ? -7.026 -11.078 10.895 1.00 36.91 194 THR A N 1
ATOM 1462 C CA . THR A 1 194 ? -7.373 -11.147 12.314 1.00 36.91 194 THR A CA 1
ATOM 1463 C C . THR A 1 194 ? -6.600 -12.314 12.909 1.00 36.91 194 THR A C 1
ATOM 1465 O O . THR A 1 194 ? -6.971 -13.463 12.678 1.00 36.91 194 THR A O 1
ATOM 1468 N N . ASN A 1 195 ? -5.535 -12.036 13.664 1.00 34.34 195 ASN A N 1
ATOM 1469 C CA . ASN A 1 195 ? -5.096 -12.993 14.673 1.00 34.34 195 ASN A CA 1
ATOM 1470 C C . ASN A 1 195 ? -6.164 -12.958 15.766 1.00 34.34 195 ASN A C 1
ATOM 1472 O O . ASN A 1 195 ? -6.165 -12.075 16.620 1.00 34.34 195 ASN A O 1
ATOM 1476 N N . GLU A 1 196 ? -7.119 -13.882 15.702 1.00 30.80 196 GLU A N 1
ATOM 1477 C CA . GLU A 1 196 ? -7.852 -14.254 16.903 1.00 30.80 196 GLU A CA 1
ATOM 1478 C C . GLU A 1 196 ? -6.821 -14.957 17.795 1.00 30.80 196 GLU A C 1
ATOM 1480 O O . GLU A 1 196 ? -6.468 -16.108 17.553 1.00 30.80 196 GLU A O 1
ATOM 1485 N N . MET A 1 197 ? -6.246 -14.235 18.764 1.00 26.62 197 MET A N 1
ATOM 1486 C CA . MET A 1 197 ? -5.647 -14.915 19.910 1.00 26.62 197 MET A CA 1
ATOM 1487 C C . MET A 1 197 ? -6.817 -15.555 20.655 1.00 26.62 197 MET A C 1
ATOM 1489 O O . MET A 1 197 ? -7.594 -14.846 21.297 1.00 26.62 197 MET A O 1
ATOM 1493 N N . ILE A 1 198 ? -6.997 -16.859 20.426 1.00 26.48 198 ILE A N 1
ATOM 1494 C CA . ILE A 1 198 ? -7.885 -17.733 21.201 1.00 26.48 198 ILE A CA 1
ATOM 1495 C C . ILE A 1 198 ? -7.380 -17.776 22.641 1.00 26.48 198 ILE A C 1
ATOM 1497 O O . ILE A 1 198 ? -6.146 -17.907 22.814 1.00 26.48 198 ILE A O 1
#

InterPro domains:
  IPR001054 Adenylyl cyclase class-3/4/guanylyl cyclase [PF00211] (34-121)
  IPR001054 Adenylyl cyclase class-3/4/guanylyl cyclase [PS50125] (34-72)
  IPR001054 Adenylyl cyclase class-3/4/guanylyl cyclase [cd07302] (34-122)
  IPR029787 Nucleotide cyclase [G3DSA:3.30.70.1230] (1-133)
  IPR029787 Nucleotide cyclase [SSF55073] (2-136)
  IPR050697 Adenylyl/Guanylyl Cyclase Class-3/4 [PTHR43081] (1-148)

pLDDT: mean 70.55, std 23.2, range [24.88, 94.56]

Secondary structure (DSSP, 8-state):
-HHHHHHHS---HHHHTSTTTS-EE-TTS-EEE-S---EEEEEEEEEEEEE-TTT-PEEEESHHHHHHHHHHHSSPTT-EEEEHHHHHHHHHTT-S-TTEEEEEEEEE--TT-SS-EEEEEEEEGGGTT---PPPPS----TT-S-----------------TT---EEEEEEEEEEE-STT---EEEEEEEE-----

Sequence (198 aa):
AAQKALLEADWPGEILALPDGCRQLTPDGHVIWNGLRVRMGMHTGTCKVEVDPTTCRKDYYGPMVNTAARIAGLPVGGQIVCSGATFEQQQQSGCWLHGCQMLPCGMYRLKGISQMVEVYQIIPHMLQSRTILPPPRHSQSPKDRHRPAEDMSTSSFSSQKVDGMKVSLGVLMLAKVCLPSDAGADLDVMLSTTNEMI

Radius of gyration: 18.48 Å; Cα contacts (8 Å, |Δi|>4): 346; chains: 1; bounding box: 49×34×51 Å